Protein AF-0000000068719755 (afdb_homodimer)

Secondary structure (DSSP, 8-state):
------HHHHHHHHHHHHHHHHHHHHHHHHTT-HHHHHHHHHHHHHHHHHHHHHHHTS-HHHHHHHHHHTTS--SEEEEEEEEE-----GGGHHHHHHHHHHHHHHHHHTB-TTS-EEEEEEEEE-SS-EEEEEEEES-BS-HHHHHHHHTT---SSEEEEEEE-SSEEEEEEEE-------/------HHHHHHHHHHHHHHHHHHHHHHHHTT-HHHHHHHHHHHHHHHHHHHHHHHTS-HHHHHHHHHHTTS--SEEEEEEEEE-----GGGHHHHHHHHHHHHHHHHHTB-TTS-EEEEEEEEE-SS-EEEEEEEES-BS-HHHHHHHHTT---SSEEEEEEE-SSEEEEEEEE-------

pLDDT: mean 91.62, std 10.59, range [31.28, 98.62]

Radius of gyration: 25.31 Å; Cα contacts (8 Å, |Δi|>4): 535; chains: 2; bounding box: 53×76×56 Å

InterPro domains:
  IPR016120 Signal transduction histidine kinase, sporulation regulator SpoOB [SSF55890] (2-173)
  IPR016122 Sporulation initiation phosphotransferase B, C-terminal [PF14682] (58-174)
  IPR016122 Sporulation initiation phosphotransferase B, C-terminal [SM01317] (59-171)
  IPR037100 Sporulation initiation phosphotransferase B, C-terminal domain superfamily [G3DSA:3.30.565.30] (58-173)
  IPR039506 SpoOB, alpha-helical domain [PF14689] (6-54)

Structure (mmCIF, N/CA/C/O backbone):
data_AF-0000000068719755-model_v1
#
loop_
_entity.id
_entity.type
_entity.pdbx_description
1 polymer 'Sporulation protein'
#
loop_
_atom_site.group_PDB
_atom_site.id
_atom_site.type_symbol
_atom_site.label_atom_id
_atom_site.label_alt_id
_atom_site.label_comp_id
_atom_site.label_asym_id
_atom_site.label_entity_id
_atom_site.label_seq_id
_atom_site.pdbx_PDB_ins_code
_atom_site.Cartn_x
_atom_site.Cartn_y
_atom_site.Cartn_z
_atom_site.occupancy
_atom_site.B_iso_or_equiv
_atom_site.auth_seq_id
_atom_site.auth_comp_id
_atom_site.auth_asym_id
_atom_site.auth_atom_id
_atom_site.pdbx_PDB_model_num
ATOM 1 N N . MET A 1 1 ? 17.234 -4.043 -15.672 1 36.28 1 MET A N 1
ATOM 2 C CA . MET A 1 1 ? 17.469 -3.516 -14.328 1 36.28 1 MET A CA 1
ATOM 3 C C . MET A 1 1 ? 16.141 -3.305 -13.594 1 36.28 1 MET A C 1
ATOM 5 O O . MET A 1 1 ? 15.281 -2.566 -14.07 1 36.28 1 MET A O 1
ATOM 9 N N . ASN A 1 2 ? 15.617 -4.316 -12.922 1 51.31 2 ASN A N 1
ATOM 10 C CA . ASN A 1 2 ? 14.281 -4.336 -12.32 1 51.31 2 ASN A CA 1
ATOM 11 C C . ASN A 1 2 ? 14.023 -3.078 -11.5 1 51.31 2 ASN A C 1
ATOM 13 O O . ASN A 1 2 ? 14.766 -2.777 -10.562 1 51.31 2 ASN A O 1
ATOM 17 N N . GLU A 1 3 ? 13.547 -2.082 -12.086 1 62.06 3 GLU A N 1
ATOM 18 C CA . GLU A 1 3 ? 13.266 -0.794 -11.461 1 62.06 3 GLU A CA 1
ATOM 19 C C . GLU A 1 3 ? 12.727 -0.976 -10.039 1 62.06 3 GLU A C 1
ATOM 21 O O . GLU A 1 3 ? 11.836 -1.8 -9.812 1 62.06 3 GLU A O 1
ATOM 26 N N . LYS A 1 4 ? 13.547 -0.671 -9.031 1 78.94 4 LYS A N 1
ATOM 27 C CA . LYS A 1 4 ? 13.273 -0.813 -7.605 1 78.94 4 LYS A CA 1
ATOM 28 C C . LYS A 1 4 ? 12.086 0.048 -7.188 1 78.94 4 LYS A C 1
ATOM 30 O O . LYS A 1 4 ? 12.062 1.255 -7.441 1 78.94 4 LYS A O 1
ATOM 35 N N . TRP A 1 5 ? 10.977 -0.652 -6.848 1 86.56 5 TRP A N 1
ATOM 36 C CA . TRP A 1 5 ? 9.773 0.024 -6.383 1 86.56 5 TRP A CA 1
ATOM 37 C C . TRP A 1 5 ? 10.062 0.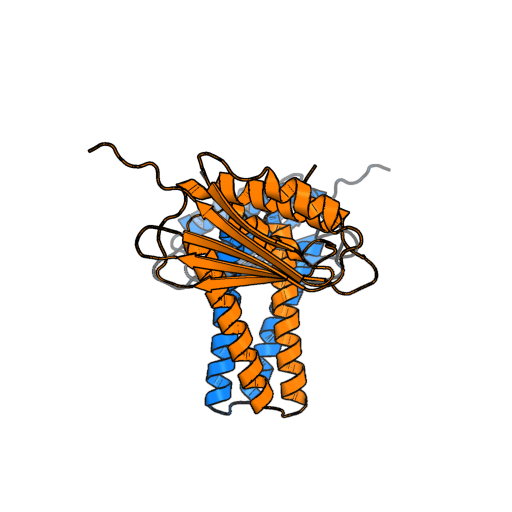861 -5.141 1 86.56 5 TRP A C 1
ATOM 39 O O . TRP A 1 5 ? 10.797 0.429 -4.25 1 86.56 5 TRP A O 1
ATOM 49 N N . THR A 1 6 ? 9.57 2.08 -5.18 1 91.81 6 THR A N 1
ATOM 50 C CA . THR A 1 6 ? 9.586 2.879 -3.959 1 91.81 6 THR A CA 1
ATOM 51 C C . THR A 1 6 ? 8.328 2.639 -3.133 1 91.81 6 THR A C 1
ATOM 53 O O . THR A 1 6 ? 7.375 2.02 -3.611 1 91.81 6 THR A O 1
ATOM 56 N N . ILE A 1 7 ? 8.383 3.064 -1.975 1 94 7 ILE A N 1
ATOM 57 C CA . ILE A 1 7 ? 7.215 2.984 -1.103 1 94 7 ILE A CA 1
ATOM 58 C C . ILE A 1 7 ? 6.035 3.703 -1.752 1 94 7 ILE A C 1
ATOM 60 O O . ILE A 1 7 ? 4.91 3.195 -1.744 1 94 7 ILE A O 1
ATOM 64 N N . ILE A 1 8 ? 6.273 4.816 -2.293 1 94.5 8 ILE A N 1
ATOM 65 C CA . ILE A 1 8 ? 5.23 5.621 -2.92 1 94.5 8 ILE A CA 1
ATOM 66 C C . ILE A 1 8 ? 4.641 4.867 -4.109 1 94.5 8 ILE A C 1
ATOM 68 O O . ILE A 1 8 ? 3.426 4.875 -4.32 1 94.5 8 ILE A O 1
ATOM 72 N N . ASP A 1 9 ? 5.488 4.211 -4.867 1 94.25 9 ASP A N 1
ATOM 73 C CA . ASP A 1 9 ? 5.004 3.391 -5.973 1 94.25 9 ASP A CA 1
ATOM 74 C C . ASP A 1 9 ? 4.062 2.295 -5.477 1 94.25 9 ASP A C 1
ATOM 76 O O . ASP A 1 9 ? 2.982 2.094 -6.035 1 94.25 9 ASP A O 1
ATOM 80 N N . ALA A 1 10 ? 4.543 1.646 -4.465 1 95.19 10 ALA A N 1
ATOM 81 C CA . ALA A 1 10 ? 3.766 0.543 -3.906 1 95.19 10 ALA A CA 1
ATOM 82 C C . ALA A 1 10 ? 2.412 1.031 -3.395 1 95.19 10 ALA A C 1
ATOM 84 O O . ALA A 1 10 ? 1.384 0.398 -3.641 1 95.19 10 ALA A O 1
ATOM 85 N N . LEU A 1 11 ? 2.426 2.135 -2.744 1 95.69 11 LEU A N 1
ATOM 86 C CA . LEU A 1 11 ? 1.198 2.691 -2.188 1 95.69 11 LEU A CA 1
ATOM 87 C C . LEU A 1 11 ? 0.259 3.154 -3.295 1 95.69 11 LEU A C 1
ATOM 89 O O . LEU A 1 11 ? -0.962 3.035 -3.172 1 95.69 11 LEU A O 1
ATOM 93 N N . ARG A 1 12 ? 0.822 3.65 -4.324 1 94.81 12 ARG A N 1
ATOM 94 C CA . ARG A 1 12 ? 0.021 4.055 -5.473 1 94.81 12 ARG A CA 1
ATOM 95 C C . ARG A 1 12 ? -0.7 2.861 -6.086 1 94.81 12 ARG A C 1
ATOM 97 O O . ARG A 1 12 ? -1.906 2.918 -6.332 1 94.81 12 ARG A O 1
ATOM 104 N N . HIS A 1 13 ? -0.002 1.857 -6.305 1 94.75 13 HIS A N 1
ATOM 105 C CA . HIS A 1 13 ? -0.584 0.667 -6.914 1 94.75 13 HIS A CA 1
ATOM 106 C C . HIS A 1 13 ? -1.608 0.018 -5.988 1 94.75 13 HIS A C 1
ATOM 108 O O . HIS A 1 13 ? -2.695 -0.364 -6.426 1 94.75 13 HIS A O 1
ATOM 114 N N . SER A 1 14 ? -1.22 -0.103 -4.738 1 94.06 14 SER A N 1
ATOM 115 C CA . SER A 1 14 ? -2.143 -0.672 -3.764 1 94.06 14 SER A CA 1
ATOM 116 C C . SER A 1 14 ? -3.434 0.137 -3.686 1 94.06 14 SER A C 1
ATOM 118 O O . SER A 1 14 ? -4.527 -0.43 -3.674 1 94.06 14 SER A O 1
ATOM 120 N N . ARG A 1 15 ? -3.32 1.416 -3.578 1 93.88 15 ARG A N 1
ATOM 121 C CA . ARG A 1 15 ? -4.477 2.307 -3.566 1 93.88 15 ARG A CA 1
ATOM 122 C C . ARG A 1 15 ? -5.355 2.078 -4.793 1 93.88 15 ARG A C 1
ATOM 124 O O . ARG A 1 15 ? -6.582 2.02 -4.68 1 93.88 15 ARG A O 1
ATOM 131 N N . HIS A 1 16 ? -4.77 2.031 -5.949 1 93.56 16 HIS A N 1
ATOM 132 C CA . HIS A 1 16 ? -5.512 1.765 -7.18 1 93.56 16 HIS A CA 1
ATOM 133 C C . HIS A 1 16 ? -6.285 0.454 -7.082 1 93.56 16 HIS A C 1
ATOM 135 O O . HIS A 1 16 ? -7.473 0.404 -7.41 1 93.56 16 HIS A O 1
ATOM 141 N N . ASP A 1 17 ? -5.656 -0.508 -6.582 1 92.44 17 ASP A N 1
ATOM 142 C CA . ASP A 1 17 ? -6.277 -1.822 -6.438 1 92.44 17 ASP A CA 1
ATOM 143 C C . ASP A 1 17 ? -7.5 -1.757 -5.527 1 92.44 17 ASP A C 1
ATOM 145 O O . ASP A 1 17 ? -8.586 -2.215 -5.902 1 92.44 17 ASP A O 1
ATOM 149 N N . TRP A 1 18 ? -7.383 -1.222 -4.383 1 91.88 18 TRP A N 1
ATOM 150 C CA . TRP A 1 18 ? -8.516 -1.266 -3.461 1 91.88 18 TRP A CA 1
ATOM 151 C C . TRP A 1 18 ? -9.602 -0.28 -3.883 1 91.88 18 TRP A C 1
ATOM 153 O O . TRP A 1 18 ? -10.781 -0.509 -3.635 1 91.88 18 TRP A O 1
ATOM 163 N N . LEU A 1 19 ? -9.172 0.853 -4.527 1 92.81 19 LEU A N 1
ATOM 164 C CA . LEU A 1 19 ? -10.172 1.765 -5.07 1 92.81 19 LEU A CA 1
ATOM 165 C C . LEU A 1 19 ? -11.055 1.06 -6.098 1 92.81 19 LEU A C 1
ATOM 167 O O . LEU A 1 19 ? -12.273 1.243 -6.109 1 92.81 19 LEU A O 1
ATOM 171 N N . ASN A 1 20 ? -10.422 0.287 -6.93 1 91.75 20 ASN A N 1
ATOM 172 C CA . ASN A 1 20 ? -11.172 -0.502 -7.902 1 91.75 20 ASN A CA 1
ATOM 173 C C . ASN A 1 20 ? -12.172 -1.434 -7.215 1 91.75 20 ASN A C 1
ATOM 175 O O . ASN A 1 20 ? -13.312 -1.556 -7.652 1 91.75 20 ASN A O 1
ATOM 179 N N . ARG A 1 21 ? -11.75 -2.033 -6.195 1 92.56 21 ARG A N 1
ATOM 180 C CA . ARG A 1 21 ? -12.609 -2.92 -5.422 1 92.56 21 ARG A CA 1
ATOM 181 C C . ARG A 1 21 ? -13.773 -2.152 -4.809 1 92.56 21 ARG A C 1
ATOM 183 O O . ARG A 1 21 ? -14.922 -2.604 -4.859 1 92.56 21 ARG A O 1
ATOM 190 N N . MET A 1 22 ? -13.492 -0.976 -4.281 1 91.75 22 MET A N 1
ATOM 191 C CA . MET A 1 22 ? -14.523 -0.131 -3.684 1 91.75 22 MET A CA 1
ATOM 192 C C . MET A 1 22 ? -15.539 0.31 -4.73 1 91.75 22 MET A C 1
ATOM 194 O O . MET A 1 22 ? -16.734 0.349 -4.457 1 91.75 22 MET A O 1
ATOM 198 N N . GLN A 1 23 ? -15.047 0.573 -5.879 1 92.12 23 GLN A N 1
ATOM 199 C CA . GLN A 1 23 ? -15.93 0.991 -6.965 1 92.12 23 GLN A CA 1
ATOM 200 C C . GLN A 1 23 ? -16.859 -0.144 -7.391 1 92.12 23 GLN A C 1
ATOM 202 O O . GLN A 1 23 ? -18.016 0.091 -7.73 1 92.12 23 GLN A O 1
ATOM 207 N N . MET A 1 24 ? -16.266 -1.349 -7.406 1 94.75 24 MET A N 1
ATOM 208 C CA . MET A 1 24 ? -17.094 -2.521 -7.688 1 94.75 24 MET A CA 1
ATOM 209 C C . MET A 1 24 ? -18.219 -2.652 -6.668 1 94.75 24 MET A C 1
ATOM 211 O O . MET A 1 24 ? -19.375 -2.922 -7.039 1 94.75 24 MET A O 1
ATOM 215 N N . VAL A 1 25 ? -17.969 -2.412 -5.422 1 93.56 25 VAL A N 1
ATOM 216 C CA . VAL A 1 25 ? -18.969 -2.475 -4.359 1 93.56 25 VAL A CA 1
ATOM 217 C C . VAL A 1 25 ? -19.969 -1.346 -4.539 1 93.56 25 VAL A C 1
ATOM 219 O O . VAL A 1 25 ? -21.188 -1.574 -4.477 1 93.56 25 VAL A O 1
ATOM 222 N N . LYS A 1 26 ? -19.484 -0.174 -4.781 1 92.5 26 LYS A N 1
ATOM 223 C CA . LYS A 1 26 ? -20.328 0.992 -4.984 1 92.5 26 LYS A CA 1
ATOM 224 C C . LYS A 1 26 ? -21.312 0.767 -6.141 1 92.5 26 LYS A C 1
ATOM 226 O O . LYS A 1 26 ? -22.5 1.081 -6.031 1 92.5 26 LYS A O 1
ATOM 231 N N . GLY A 1 27 ? -20.812 0.293 -7.227 1 92.56 27 GLY A N 1
ATOM 232 C CA . GLY A 1 27 ? -21.656 0.01 -8.383 1 92.56 27 GLY A CA 1
ATOM 233 C C . GLY A 1 27 ? -22.781 -0.959 -8.086 1 92.56 27 GLY A C 1
ATOM 234 O O . GLY A 1 27 ? -23.922 -0.723 -8.469 1 92.56 27 GLY A O 1
ATOM 235 N N . ASN A 1 28 ? -22.484 -2.039 -7.402 1 93.31 28 ASN A N 1
ATOM 236 C CA . ASN A 1 28 ? -23.5 -3.023 -7.039 1 93.31 28 ASN A CA 1
ATOM 237 C C . ASN A 1 28 ? -24.484 -2.459 -6.027 1 93.31 28 ASN A C 1
ATOM 239 O O . ASN A 1 28 ? -25.656 -2.818 -6.039 1 93.31 28 ASN A O 1
ATOM 243 N N . LEU A 1 29 ? -24.016 -1.601 -5.168 1 90.62 29 LEU A N 1
ATOM 244 C CA . LEU A 1 29 ? -24.891 -0.945 -4.191 1 90.62 29 LEU A CA 1
ATOM 245 C C . LEU A 1 29 ? -25.922 -0.075 -4.891 1 90.62 29 LEU A C 1
ATOM 247 O O . LEU A 1 29 ? -27.109 -0.124 -4.547 1 90.62 29 LEU A O 1
ATOM 251 N N . SER A 1 30 ? -25.469 0.643 -5.867 1 91 30 SER A N 1
ATOM 252 C CA . SER A 1 30 ? -26.359 1.517 -6.625 1 91 30 SER A CA 1
ATOM 253 C C . SER A 1 30 ? -27.438 0.713 -7.363 1 91 30 SER A C 1
ATOM 255 O O . SER A 1 30 ? -28.547 1.199 -7.586 1 91 30 SER A O 1
ATOM 257 N N . LEU A 1 31 ? -27.094 -0.528 -7.676 1 92.25 31 LEU A N 1
ATOM 258 C CA . LEU A 1 31 ? -27.984 -1.401 -8.414 1 92.25 31 LEU A CA 1
ATOM 259 C C . LEU A 1 31 ? -28.859 -2.227 -7.465 1 92.25 31 LEU A C 1
ATOM 261 O O . LEU A 1 31 ? -29.734 -2.959 -7.902 1 92.25 31 LEU A O 1
ATOM 265 N N . GLY A 1 32 ? -28.547 -2.113 -6.184 1 88 32 GLY A N 1
ATOM 266 C CA . GLY A 1 32 ? -29.312 -2.828 -5.176 1 88 32 GLY A CA 1
ATOM 267 C C . GLY A 1 32 ? -28.969 -4.305 -5.109 1 88 32 GLY A C 1
ATOM 268 O O . GLY A 1 32 ? -29.797 -5.117 -4.691 1 88 32 GLY A O 1
ATOM 269 N N . LYS A 1 33 ? -27.844 -4.703 -5.551 1 91.31 33 LYS A N 1
ATOM 270 C CA . LYS A 1 33 ? -27.422 -6.105 -5.57 1 91.31 33 LYS A CA 1
ATOM 271 C C . LYS A 1 33 ? -26.688 -6.48 -4.289 1 91.31 33 LYS A C 1
ATOM 273 O O . LYS A 1 33 ? -25.484 -6.723 -4.312 1 91.31 33 LYS A O 1
ATOM 278 N N . VAL A 1 34 ? -27.391 -6.672 -3.295 1 87.25 34 VAL A N 1
ATOM 279 C CA . VAL A 1 34 ? -26.844 -6.832 -1.948 1 87.25 34 VAL A CA 1
ATOM 280 C C . VAL A 1 34 ? -26.109 -8.164 -1.843 1 87.25 34 VAL A C 1
ATOM 282 O O . VAL A 1 34 ? -25.031 -8.234 -1.242 1 87.25 34 VAL A O 1
ATOM 285 N N . GLU A 1 35 ? -26.672 -9.141 -2.393 1 90.5 35 GLU A N 1
ATOM 286 C CA . GLU A 1 35 ? -26.031 -10.445 -2.336 1 90.5 35 GLU A CA 1
ATOM 287 C C . GLU A 1 35 ? -24.672 -10.422 -3.041 1 90.5 35 GLU A C 1
ATOM 289 O O . GLU A 1 35 ? -23.719 -11.023 -2.564 1 90.5 35 GLU A O 1
ATOM 294 N N . GLU A 1 36 ? -24.688 -9.719 -4.102 1 93.88 36 GLU A N 1
ATOM 295 C CA . GLU A 1 36 ? -23.438 -9.594 -4.84 1 93.88 36 GLU A CA 1
ATOM 296 C C . GLU A 1 36 ? -22.406 -8.828 -4.027 1 93.88 36 GLU A C 1
ATOM 298 O O . GLU A 1 36 ? -21.203 -9.141 -4.082 1 93.88 36 GLU A O 1
ATOM 303 N N . ILE A 1 37 ? -22.828 -7.93 -3.312 1 92.88 37 ILE A N 1
ATOM 304 C CA . ILE A 1 37 ? -21.922 -7.141 -2.48 1 92.88 37 ILE A CA 1
ATOM 305 C C . ILE A 1 37 ? -21.297 -8.031 -1.409 1 92.88 37 ILE A C 1
ATOM 307 O O . ILE A 1 37 ? -20.094 -7.961 -1.167 1 92.88 37 ILE A O 1
ATOM 311 N N . HIS A 1 38 ? -22.109 -8.867 -0.841 1 92.25 38 HIS A N 1
ATOM 312 C CA . HIS A 1 38 ? -21.594 -9.805 0.154 1 92.25 38 HIS A CA 1
ATOM 313 C C . HIS A 1 38 ? -20.484 -10.688 -0.435 1 92.25 38 HIS A C 1
ATOM 315 O O . HIS A 1 38 ? -19.438 -10.859 0.177 1 92.25 38 HIS A O 1
ATOM 321 N N . SER A 1 39 ? -20.812 -11.148 -1.547 1 95.19 39 SER A N 1
ATOM 322 C CA . SER A 1 39 ? -19.859 -12.039 -2.205 1 95.19 39 SER A CA 1
ATOM 323 C C . SER A 1 39 ? -18.562 -11.32 -2.525 1 95.19 39 SER A C 1
ATOM 325 O O . SER A 1 39 ? -17.469 -11.875 -2.338 1 95.19 39 SER A O 1
ATOM 327 N N . LEU A 1 40 ? -18.688 -10.094 -2.986 1 95.19 40 LEU A N 1
ATOM 328 C CA . LEU A 1 40 ? -17.5 -9.289 -3.311 1 95.19 40 LEU A CA 1
ATOM 329 C C . LEU A 1 40 ? -16.672 -9.031 -2.066 1 95.19 40 LEU A C 1
ATOM 331 O O . LEU A 1 40 ? -15.445 -9.211 -2.088 1 95.19 40 LEU A O 1
ATOM 335 N N . ILE A 1 41 ? -17.297 -8.633 -1.077 1 93.88 41 ILE A N 1
ATOM 336 C CA . ILE A 1 41 ? -16.594 -8.312 0.16 1 93.88 41 ILE A CA 1
ATOM 337 C C . ILE A 1 41 ? -15.883 -9.555 0.691 1 93.88 41 ILE A C 1
ATOM 339 O O . ILE A 1 41 ? -14.727 -9.492 1.112 1 93.88 41 ILE A O 1
ATOM 343 N N . ASP A 1 42 ? -16.562 -10.672 0.668 1 94.38 42 ASP A N 1
ATOM 344 C CA . ASP A 1 42 ? -15.961 -11.922 1.126 1 94.38 42 ASP A CA 1
ATOM 345 C C . ASP A 1 42 ? -14.719 -12.266 0.308 1 94.38 42 ASP A C 1
ATOM 347 O O . ASP A 1 42 ? -13.703 -12.68 0.862 1 94.38 42 ASP A O 1
ATOM 351 N N . ARG A 1 43 ? -14.844 -12.109 -0.933 1 95 43 ARG A N 1
ATOM 352 C CA . ARG A 1 43 ? -13.703 -12.359 -1.811 1 95 43 ARG A CA 1
ATOM 353 C C . ARG A 1 43 ? -12.539 -11.43 -1.475 1 95 43 ARG A C 1
ATOM 355 O O . ARG A 1 43 ? -11.398 -11.875 -1.38 1 95 43 ARG A O 1
ATOM 362 N N . PHE A 1 44 ? -12.828 -10.18 -1.293 1 95.19 44 PHE A N 1
ATOM 363 C CA . PHE A 1 44 ? -11.781 -9.203 -1.01 1 95.19 44 PHE A CA 1
ATOM 364 C C . PHE A 1 44 ? -11.117 -9.5 0.33 1 95.19 44 PHE A C 1
ATOM 366 O O . PHE A 1 44 ? -9.891 -9.383 0.461 1 95.19 44 PHE A O 1
ATOM 373 N N . VAL A 1 45 ? -11.867 -9.836 1.299 1 93.38 45 VAL A N 1
ATOM 374 C CA . VAL A 1 45 ? -11.344 -10.18 2.615 1 93.38 45 VAL A CA 1
ATOM 375 C C . VAL A 1 45 ? -10.438 -11.406 2.508 1 93.38 45 VAL A C 1
ATOM 377 O O . VAL A 1 45 ? -9.375 -11.453 3.125 1 93.38 45 VAL A O 1
ATOM 380 N N . GLN A 1 46 ? -10.891 -12.352 1.773 1 94.12 46 GLN A N 1
ATOM 381 C CA . GLN A 1 46 ? -10.094 -13.555 1.572 1 94.12 46 GLN A CA 1
ATOM 382 C C . GLN A 1 46 ? -8.766 -13.219 0.895 1 94.12 46 GLN A C 1
ATOM 384 O O . GLN A 1 46 ? -7.723 -13.773 1.256 1 94.12 46 GLN A O 1
ATOM 389 N N . GLU A 1 47 ? -8.773 -12.359 -0.083 1 94.5 47 GLU A N 1
ATOM 390 C CA . GLU A 1 47 ? -7.551 -11.922 -0.75 1 94.5 47 GLU A CA 1
ATOM 391 C C . GLU A 1 47 ? -6.594 -11.25 0.233 1 94.5 47 GLU A C 1
ATOM 393 O O . GLU A 1 47 ? -5.387 -11.484 0.192 1 94.5 47 GLU A O 1
ATOM 398 N N . ALA A 1 48 ? -7.16 -10.422 1.075 1 94.25 48 ALA A N 1
ATOM 399 C CA . ALA A 1 48 ? -6.348 -9.758 2.094 1 94.25 48 ALA A CA 1
ATOM 400 C C . ALA A 1 48 ? -5.734 -10.773 3.055 1 94.25 48 ALA A C 1
ATOM 402 O O . ALA A 1 48 ? -4.586 -10.625 3.477 1 94.25 48 ALA A O 1
ATOM 403 N N . ARG A 1 49 ? -6.492 -11.766 3.396 1 94 49 ARG A N 1
ATOM 404 C CA . ARG A 1 49 ? -5.992 -12.82 4.266 1 94 49 ARG A CA 1
ATOM 405 C C . ARG A 1 49 ? -4.832 -13.562 3.611 1 94 49 ARG A C 1
ATOM 407 O O . ARG A 1 49 ? -3.836 -13.875 4.266 1 94 49 ARG A O 1
ATOM 414 N N . GLN A 1 50 ? -5.004 -13.859 2.375 1 96.38 50 GLN A N 1
ATOM 415 C CA . GLN A 1 50 ? -3.936 -14.539 1.648 1 96.38 50 GLN A CA 1
ATOM 416 C C . GLN A 1 50 ? -2.67 -13.688 1.61 1 96.38 50 GLN A C 1
ATOM 418 O O . GLN A 1 50 ? -1.56 -14.211 1.72 1 96.38 50 GLN A O 1
ATOM 423 N N . GLU A 1 51 ? -2.824 -12.398 1.427 1 96.25 51 GLU A N 1
ATOM 424 C CA . GLU A 1 51 ? -1.678 -11.5 1.491 1 96.25 51 GLU A CA 1
ATOM 425 C C . GLU A 1 51 ? -0.991 -11.57 2.852 1 96.25 51 GLU A C 1
ATOM 427 O O . GLU A 1 51 ? 0.239 -11.617 2.932 1 96.25 51 GLU A O 1
ATOM 432 N N . SER A 1 52 ? -1.787 -11.578 3.883 1 94.69 52 SER A N 1
ATOM 433 C CA . SER A 1 52 ? -1.256 -11.711 5.234 1 94.69 52 SER A CA 1
ATOM 434 C C . SER A 1 52 ? -0.494 -13.023 5.406 1 94.69 52 SER A C 1
ATOM 436 O O . SER A 1 52 ? 0.6 -13.039 5.977 1 94.69 52 SER A O 1
ATOM 438 N N . ASN A 1 53 ? -1.137 -14.055 4.938 1 96.31 53 ASN A N 1
ATOM 439 C CA . ASN A 1 53 ? -0.483 -15.359 5.008 1 96.31 53 ASN A CA 1
ATOM 440 C C . ASN A 1 53 ? 0.853 -15.352 4.27 1 96.31 53 ASN A C 1
ATOM 442 O O . ASN A 1 53 ? 1.846 -15.883 4.773 1 96.31 53 ASN A O 1
ATOM 446 N N . LEU A 1 54 ? 0.853 -14.797 3.125 1 97.5 54 LEU A N 1
ATOM 447 C CA . LEU A 1 54 ? 2.066 -14.711 2.322 1 97.5 54 LEU A CA 1
ATOM 448 C C . LEU A 1 54 ? 3.172 -13.984 3.084 1 97.5 54 LEU A C 1
ATOM 450 O O . LEU A 1 54 ? 4.305 -14.461 3.143 1 97.5 54 LEU A O 1
ATOM 454 N N . MET A 1 55 ? 2.826 -12.875 3.637 1 94.75 55 MET A N 1
ATOM 455 C CA . MET A 1 55 ? 3.793 -12.086 4.398 1 94.75 55 MET A CA 1
ATOM 456 C C . MET A 1 55 ? 4.242 -12.836 5.648 1 94.75 55 MET A C 1
ATOM 458 O O . MET A 1 55 ? 5.379 -12.68 6.098 1 94.75 55 MET A O 1
ATOM 462 N N . GLY A 1 56 ? 3.422 -13.695 6.152 1 94.38 56 GLY A N 1
ATOM 463 C CA . GLY A 1 56 ? 3.705 -14.484 7.344 1 94.38 56 GLY A CA 1
ATOM 464 C C . GLY A 1 56 ? 4.742 -15.562 7.113 1 94.38 56 GLY A C 1
ATOM 465 O O . GLY A 1 56 ? 5.266 -16.141 8.062 1 94.38 56 GLY A O 1
ATOM 466 N N . LEU A 1 57 ? 5.078 -15.828 5.922 1 95.31 57 LEU A N 1
ATOM 467 C CA . LEU A 1 57 ? 6.066 -16.844 5.582 1 95.31 57 LEU A CA 1
ATOM 468 C C . LEU A 1 57 ? 7.48 -16.359 5.863 1 95.31 57 LEU A C 1
ATOM 470 O O . LEU A 1 57 ? 8.438 -17.125 5.77 1 95.31 57 LEU A O 1
ATOM 474 N N . SER A 1 58 ? 7.633 -15.062 6.168 1 95.5 58 SER A N 1
ATOM 475 C CA . SER A 1 58 ? 8.93 -14.438 6.426 1 95.5 58 SER A CA 1
ATOM 476 C C . SER A 1 58 ? 9.852 -14.562 5.223 1 95.5 58 SER A C 1
ATOM 478 O O . SER A 1 58 ? 11.039 -14.844 5.371 1 95.5 58 SER A O 1
ATOM 480 N N . MET A 1 59 ? 9.305 -14.461 4.043 1 96.44 59 MET A N 1
ATOM 481 C CA . MET A 1 59 ? 10.031 -14.438 2.781 1 96.44 59 MET A CA 1
ATOM 482 C C . MET A 1 59 ? 9.828 -13.109 2.059 1 96.44 59 MET A C 1
ATOM 484 O O . MET A 1 59 ? 9.125 -13.055 1.045 1 96.44 59 MET A O 1
ATOM 488 N N . PRO A 1 60 ? 10.445 -12.094 2.525 1 96.44 60 PRO A N 1
ATOM 489 C CA . PRO A 1 60 ? 10.148 -10.758 2.016 1 96.44 60 PRO A CA 1
ATOM 490 C C . PRO A 1 60 ? 10.477 -10.602 0.534 1 96.44 60 PRO A C 1
ATOM 492 O O . PRO A 1 60 ? 9.773 -9.883 -0.186 1 96.44 60 PRO A O 1
ATOM 495 N N . LEU A 1 61 ? 11.523 -11.188 0.034 1 96.81 61 LEU A N 1
ATOM 496 C CA . LEU A 1 61 ? 11.867 -11.078 -1.379 1 96.81 61 LEU A CA 1
ATOM 497 C C . LEU A 1 61 ? 10.82 -11.75 -2.252 1 96.81 61 LEU A C 1
ATOM 499 O O . LEU A 1 61 ? 10.344 -11.164 -3.225 1 96.81 61 LEU A O 1
ATOM 503 N N . PHE A 1 62 ? 10.492 -12.922 -1.854 1 97.56 62 PHE A N 1
ATOM 504 C CA . PHE A 1 62 ? 9.508 -13.703 -2.59 1 97.56 62 PHE A CA 1
ATOM 505 C C . PHE A 1 62 ? 8.133 -13.055 -2.512 1 97.56 62 PHE A C 1
ATOM 507 O O . PHE A 1 62 ? 7.438 -12.938 -3.523 1 97.56 62 PHE A O 1
ATOM 514 N N . SER A 1 63 ? 7.699 -12.602 -1.358 1 97.62 63 SER A N 1
ATOM 515 C CA . SER A 1 63 ? 6.414 -11.945 -1.167 1 97.62 63 SER A CA 1
ATOM 516 C C . SER A 1 63 ? 6.305 -10.68 -2.014 1 97.62 63 SER A C 1
ATOM 518 O O . SER A 1 63 ? 5.281 -10.445 -2.656 1 97.62 63 SER A O 1
ATOM 520 N N . GLU A 1 64 ? 7.344 -9.938 -1.948 1 96.44 64 GLU A N 1
ATOM 521 C CA . GLU A 1 64 ? 7.363 -8.727 -2.762 1 96.44 64 GLU A CA 1
ATOM 522 C C . GLU A 1 64 ? 7.23 -9.055 -4.246 1 96.44 64 GLU A C 1
ATOM 524 O O . GLU A 1 64 ? 6.492 -8.383 -4.973 1 96.44 64 GLU A O 1
ATOM 529 N N . TRP A 1 65 ? 7.934 -10.031 -4.66 1 96.31 65 TRP A N 1
ATOM 530 C CA . TRP A 1 65 ? 7.867 -10.453 -6.051 1 96.31 65 TRP A CA 1
ATOM 531 C C . TRP A 1 65 ? 6.434 -10.805 -6.445 1 96.31 65 TRP A C 1
ATOM 533 O O . TRP A 1 65 ? 5.93 -10.32 -7.465 1 96.31 65 TRP A O 1
ATOM 543 N N . ILE A 1 66 ? 5.746 -11.547 -5.652 1 97.19 66 ILE A N 1
ATOM 544 C CA . ILE A 1 66 ? 4.387 -12.016 -5.914 1 97.19 66 ILE A CA 1
ATOM 545 C C . ILE A 1 66 ? 3.432 -10.82 -5.941 1 97.19 66 ILE A C 1
ATOM 547 O O . ILE A 1 66 ? 2.641 -10.672 -6.875 1 97.19 66 ILE A O 1
ATOM 551 N N . LEU A 1 67 ? 3.57 -10.023 -4.961 1 95.88 67 LEU A N 1
ATOM 552 C CA . LEU A 1 67 ? 2.588 -8.969 -4.742 1 95.88 67 LEU A CA 1
ATOM 553 C C . LEU A 1 67 ? 2.715 -7.883 -5.805 1 95.88 67 LEU A C 1
ATOM 555 O O . LEU A 1 67 ? 1.733 -7.207 -6.129 1 95.88 67 LEU A O 1
ATOM 559 N N . THR A 1 68 ? 3.93 -7.723 -6.328 1 95.19 68 THR A N 1
ATOM 560 C CA . THR A 1 68 ? 4.141 -6.633 -7.273 1 95.19 68 THR A CA 1
ATOM 561 C C . THR A 1 68 ? 4.09 -7.145 -8.711 1 95.19 68 THR A C 1
ATOM 563 O O . THR A 1 68 ? 4.109 -6.355 -9.656 1 95.19 68 THR A O 1
ATOM 566 N N . TYR A 1 69 ? 3.965 -8.367 -8.883 1 95.75 69 TYR A N 1
ATOM 567 C CA . TYR A 1 69 ? 4.031 -8.984 -10.211 1 95.75 69 TYR A CA 1
ATOM 568 C C . TYR A 1 69 ? 3 -8.375 -11.148 1 95.75 69 TYR A C 1
ATOM 570 O O . TYR A 1 69 ? 3.332 -7.961 -12.266 1 95.75 69 TYR A O 1
ATOM 578 N N . ASN A 1 70 ? 1.812 -8.227 -10.711 1 94.62 70 ASN A N 1
ATOM 579 C CA . ASN A 1 70 ? 0.713 -7.797 -11.57 1 94.62 70 ASN A CA 1
ATOM 580 C C . ASN A 1 70 ? 0.734 -6.289 -11.789 1 94.62 70 ASN A C 1
ATOM 582 O O . ASN A 1 70 ? -0.056 -5.758 -12.57 1 94.62 70 ASN A O 1
ATOM 586 N N . TRP A 1 71 ? 1.569 -5.625 -11.086 1 92.5 71 TRP A N 1
ATOM 587 C CA . TRP A 1 71 ? 1.64 -4.176 -11.219 1 92.5 71 TRP A CA 1
ATOM 588 C C . TRP A 1 71 ? 2.318 -3.785 -12.531 1 92.5 71 TRP A C 1
ATOM 590 O O . TRP A 1 71 ? 2.203 -2.645 -12.984 1 92.5 71 TRP A O 1
ATOM 600 N N . LYS A 1 72 ? 3.08 -4.719 -13.039 1 88.88 72 LYS A N 1
ATOM 601 C CA . LYS A 1 72 ? 3.758 -4.484 -14.305 1 88.88 72 LYS A CA 1
ATOM 602 C C . LYS A 1 72 ? 3.002 -5.137 -15.461 1 88.88 72 LYS A C 1
ATOM 604 O O . LYS A 1 72 ? 2.084 -5.93 -15.242 1 88.88 72 LYS A O 1
ATOM 609 N N . GLN A 1 73 ? 3.236 -4.602 -16.594 1 84.12 73 GLN A N 1
ATOM 610 C CA . GLN A 1 73 ? 2.68 -5.273 -17.766 1 84.12 73 GLN A CA 1
ATOM 611 C C . GLN A 1 73 ? 3.303 -6.656 -17.953 1 84.12 73 GLN A C 1
ATOM 613 O O . GLN A 1 73 ? 4.465 -6.77 -18.344 1 84.12 73 GLN A O 1
ATOM 618 N N . GLN A 1 74 ? 2.592 -7.582 -17.547 1 86.62 74 GLN A N 1
ATOM 619 C CA . GLN A 1 74 ? 3.062 -8.961 -17.609 1 86.62 74 GLN A CA 1
ATOM 620 C C . GLN A 1 74 ? 2.197 -9.797 -18.547 1 86.62 74 GLN A C 1
ATOM 622 O O . GLN A 1 74 ? 1.002 -9.531 -18.703 1 86.62 74 GLN A O 1
ATOM 627 N N . PRO A 1 75 ? 2.822 -10.727 -19.156 1 88.38 75 PRO A N 1
ATOM 628 C CA . PRO A 1 75 ? 2.088 -11.555 -20.109 1 88.38 75 PRO A CA 1
ATOM 629 C C . PRO A 1 75 ? 1.125 -12.531 -19.438 1 88.38 75 PRO A C 1
ATOM 631 O O . PRO A 1 75 ? 0.236 -13.078 -20.094 1 88.38 75 PRO A O 1
ATOM 634 N N . CYS A 1 76 ? 1.3 -12.805 -18.203 1 93.25 76 CYS A N 1
ATOM 635 C CA . CYS A 1 76 ? 0.434 -13.703 -17.453 1 93.25 76 CYS A CA 1
ATOM 636 C C . CYS A 1 76 ? -0.17 -12.984 -16.25 1 93.25 76 CYS A C 1
ATOM 638 O O . CYS A 1 76 ? 0.465 -12.109 -15.656 1 93.25 76 CYS A O 1
ATOM 640 N N . LEU A 1 77 ? -1.392 -13.352 -15.984 1 95.69 77 LEU A N 1
ATOM 641 C CA . LEU A 1 77 ? -1.981 -12.922 -14.727 1 95.69 77 LEU A CA 1
ATOM 642 C C . LEU A 1 77 ? -1.603 -13.875 -13.594 1 95.69 77 LEU A C 1
ATOM 644 O O . LEU A 1 77 ? -1.675 -15.094 -13.758 1 95.69 77 LEU A O 1
ATOM 648 N N . LEU A 1 78 ? -1.213 -13.297 -12.484 1 97.44 78 LEU A N 1
ATOM 649 C CA . LEU A 1 78 ? -0.735 -14.117 -11.375 1 97.44 78 LEU A CA 1
ATOM 650 C C . LEU A 1 78 ? -1.728 -14.102 -10.219 1 97.44 78 LEU A C 1
ATOM 652 O O . LEU A 1 78 ? -2.193 -13.031 -9.812 1 97.44 78 LEU A O 1
ATOM 656 N N . GLU A 1 79 ? -2.08 -15.242 -9.75 1 97 79 GLU A N 1
ATOM 657 C CA . GLU A 1 79 ? -2.783 -15.445 -8.492 1 97 79 GLU A CA 1
ATOM 658 C C . GLU A 1 79 ? -1.979 -16.344 -7.551 1 97 79 GLU A C 1
ATOM 660 O O . GLU A 1 79 ? -1.066 -17.047 -7.984 1 97 79 GLU A O 1
ATOM 665 N N . TYR A 1 80 ? -2.322 -16.266 -6.27 1 98.31 80 TYR A N 1
ATOM 666 C CA . TYR A 1 80 ? -1.589 -17.109 -5.324 1 98.31 80 TYR A CA 1
ATOM 667 C C . TYR A 1 80 ? -2.469 -17.5 -4.145 1 98.31 80 TYR A C 1
ATOM 669 O O . TYR A 1 80 ? -3.51 -16.875 -3.904 1 98.31 80 TYR A O 1
ATOM 677 N N . GLU A 1 81 ? -2.055 -18.516 -3.461 1 97.81 81 GLU A N 1
ATOM 678 C CA . GLU A 1 81 ? -2.691 -18.984 -2.234 1 97.81 81 GLU A CA 1
ATOM 679 C C . GLU A 1 81 ? -1.679 -19.656 -1.309 1 97.81 81 GLU A C 1
ATOM 681 O O . GLU A 1 81 ? -0.767 -20.344 -1.771 1 97.81 81 GLU A O 1
ATOM 686 N N . VAL A 1 82 ? -1.831 -19.391 -0.081 1 97.62 82 VAL A N 1
ATOM 687 C CA . VAL A 1 82 ? -1.01 -20.016 0.952 1 97.62 82 VAL A CA 1
ATOM 688 C C . VAL A 1 82 ? -1.871 -20.938 1.808 1 97.62 82 VAL A C 1
ATOM 690 O O . VAL A 1 82 ? -2.891 -20.516 2.357 1 97.62 82 VAL A O 1
ATOM 693 N N . LEU A 1 83 ? -1.412 -22.125 1.918 1 96 83 LEU A N 1
ATOM 694 C CA . LEU A 1 83 ? -2.166 -23.141 2.646 1 96 83 LEU A CA 1
ATOM 695 C C . LEU A 1 83 ? -1.315 -23.766 3.744 1 96 83 LEU A C 1
ATOM 697 O O . LEU A 1 83 ? -0.086 -23.781 3.652 1 96 83 LEU A O 1
ATOM 701 N N . GLY A 1 84 ? -2.016 -24.281 4.816 1 93.5 84 GLY A N 1
ATOM 702 C CA . GLY A 1 84 ? -1.338 -25.016 5.863 1 93.5 84 GLY A CA 1
ATOM 703 C C . GLY A 1 84 ? -0.942 -24.156 7.047 1 93.5 84 GLY A C 1
ATOM 704 O O . GLY A 1 84 ? -1.569 -23.125 7.312 1 93.5 84 GLY A O 1
ATOM 705 N N . LYS A 1 85 ? 0.049 -24.641 7.797 1 90.81 85 LYS A N 1
ATOM 706 C CA . LYS A 1 85 ? 0.492 -23.953 9 1 90.81 85 LYS A CA 1
ATOM 707 C C . LYS A 1 85 ? 1.672 -23.031 8.703 1 90.81 85 LYS A C 1
ATOM 709 O O . LYS A 1 85 ? 2.76 -23.5 8.359 1 90.81 85 LYS A O 1
ATOM 714 N N . LEU A 1 86 ? 1.471 -21.875 8.898 1 90.88 86 LEU A N 1
ATOM 715 C CA . LEU A 1 86 ? 2.494 -20.875 8.602 1 90.88 86 LEU A CA 1
ATOM 716 C C . LEU A 1 86 ? 3.678 -21.016 9.555 1 90.88 86 LEU A C 1
ATOM 718 O O . LEU A 1 86 ? 3.494 -21.25 10.75 1 90.88 86 LEU A O 1
ATOM 722 N N . HIS A 1 87 ? 4.789 -21.016 9.023 1 90.56 87 HIS A N 1
ATOM 723 C CA . HIS A 1 87 ? 6.02 -20.984 9.805 1 90.56 87 HIS A CA 1
ATOM 724 C C . HIS A 1 87 ? 7.102 -20.172 9.094 1 90.56 87 HIS A C 1
ATOM 726 O O . HIS A 1 87 ? 6.895 -19.703 7.969 1 90.56 87 HIS A O 1
ATOM 732 N N . ASN A 1 88 ? 8.203 -20.047 9.789 1 93.19 88 ASN A N 1
ATOM 733 C CA . ASN A 1 88 ? 9.289 -19.219 9.273 1 93.19 88 ASN A CA 1
ATOM 734 C C . ASN A 1 88 ? 10.031 -19.922 8.141 1 93.19 88 ASN A C 1
ATOM 736 O O . ASN A 1 88 ? 10.641 -20.984 8.352 1 93.19 88 ASN A O 1
ATOM 740 N N . LEU A 1 89 ? 9.977 -19.312 6.922 1 94.12 89 LEU A N 1
ATOM 741 C CA . LEU A 1 89 ? 10.633 -19.875 5.75 1 94.12 89 LEU A CA 1
ATOM 742 C C . LEU A 1 89 ? 11.719 -18.938 5.23 1 94.12 89 LEU A C 1
ATOM 744 O O . LEU A 1 89 ? 12.008 -18.922 4.031 1 94.12 89 LEU A O 1
ATOM 748 N N . SER A 1 90 ? 12.258 -18.172 6.082 1 94.88 90 SER A N 1
ATOM 749 C CA . SER A 1 90 ? 13.242 -17.156 5.699 1 94.88 90 SER A CA 1
ATOM 750 C C . SER A 1 90 ? 14.414 -17.797 4.961 1 94.88 90 SER A C 1
ATOM 752 O O . SER A 1 90 ? 14.984 -17.188 4.051 1 94.88 90 SER A O 1
ATOM 754 N N . HIS A 1 91 ? 14.758 -18.984 5.312 1 92.75 91 HIS A N 1
ATOM 755 C CA . HIS A 1 91 ? 15.914 -19.656 4.734 1 92.75 91 HIS A CA 1
ATOM 756 C C . HIS A 1 91 ? 15.68 -20 3.268 1 92.75 91 HIS A C 1
ATOM 758 O O . HIS A 1 91 ? 16.625 -20.266 2.525 1 92.75 91 HIS A O 1
ATOM 764 N N . LEU A 1 92 ? 14.477 -19.906 2.777 1 94.56 92 LEU A N 1
ATOM 765 C CA . LEU A 1 92 ? 14.133 -20.25 1.401 1 94.56 92 LEU A CA 1
ATOM 766 C C . LEU A 1 92 ? 13.938 -19 0.561 1 94.56 92 LEU A C 1
ATOM 768 O O . LEU A 1 92 ? 13.836 -19.078 -0.667 1 94.56 92 LEU A O 1
ATOM 772 N N . ASP A 1 93 ? 13.914 -17.875 1.143 1 96.44 93 ASP A N 1
ATOM 773 C CA . ASP A 1 93 ? 13.422 -16.641 0.543 1 96.44 93 ASP A CA 1
ATOM 774 C C . ASP A 1 93 ? 14.172 -16.328 -0.753 1 96.44 93 ASP A C 1
ATOM 776 O O . ASP A 1 93 ? 13.578 -16.344 -1.835 1 96.44 93 ASP A O 1
ATOM 780 N N . GLU A 1 94 ? 15.414 -16.203 -0.696 1 96.12 94 GLU A N 1
ATOM 781 C CA . GLU A 1 94 ? 16.219 -15.805 -1.846 1 96.12 94 GLU A CA 1
ATOM 782 C C . GLU A 1 94 ? 16.203 -16.875 -2.932 1 96.12 94 GLU A C 1
ATOM 784 O O . GLU A 1 94 ? 16.047 -16.562 -4.113 1 96.12 94 GLU A O 1
ATOM 789 N N . THR A 1 95 ? 16.359 -18.062 -2.516 1 94.88 95 THR A N 1
ATOM 790 C CA . THR A 1 95 ? 16.484 -19.156 -3.459 1 94.88 95 THR A CA 1
ATOM 791 C C . THR A 1 95 ? 15.18 -19.359 -4.23 1 94.88 95 THR A C 1
ATOM 793 O O . THR A 1 95 ? 15.188 -19.438 -5.461 1 94.88 95 THR A O 1
ATOM 796 N N . VAL A 1 96 ? 14.07 -19.391 -3.553 1 96.25 96 VAL A N 1
ATOM 797 C CA . VAL A 1 96 ? 12.773 -19.594 -4.188 1 96.25 96 VAL A CA 1
ATOM 798 C C . VAL A 1 96 ? 12.43 -18.406 -5.07 1 96.25 96 VAL A C 1
ATOM 800 O O . VAL A 1 96 ? 11.906 -18.562 -6.172 1 96.25 96 VAL A O 1
ATOM 803 N N . CYS A 1 97 ? 12.711 -17.266 -4.582 1 97.44 97 CYS A N 1
ATOM 804 C CA . CYS A 1 97 ? 12.453 -16.062 -5.359 1 97.44 97 CYS A CA 1
ATOM 805 C C . CYS A 1 97 ? 13.234 -16.078 -6.668 1 97.44 97 CYS A C 1
ATOM 807 O O . CYS A 1 97 ? 12.68 -15.789 -7.734 1 97.44 97 CYS A O 1
ATOM 809 N N . THR A 1 98 ? 14.484 -16.375 -6.57 1 96.56 98 THR A N 1
ATOM 810 C CA . THR A 1 98 ? 15.344 -16.422 -7.746 1 96.56 98 THR A CA 1
ATOM 811 C C . THR A 1 98 ? 14.836 -17.469 -8.742 1 96.56 98 THR A C 1
ATOM 813 O O . THR A 1 98 ? 14.734 -17.188 -9.938 1 96.56 98 THR A O 1
ATOM 816 N N . TRP A 1 99 ? 14.547 -18.594 -8.25 1 96.75 99 TRP A N 1
ATOM 817 C CA . TRP A 1 99 ? 14.039 -19.656 -9.109 1 96.75 99 TRP A CA 1
ATOM 818 C C . TRP A 1 99 ? 12.742 -19.234 -9.797 1 96.75 99 TRP A C 1
ATOM 820 O O . TRP A 1 99 ? 12.57 -19.453 -11 1 96.75 99 TRP A O 1
ATOM 830 N N . THR A 1 100 ? 11.82 -18.703 -9.023 1 97.25 100 THR A N 1
ATOM 831 C CA . THR A 1 100 ? 10.531 -18.266 -9.547 1 97.25 100 THR A CA 1
ATOM 832 C C . THR A 1 100 ? 10.727 -17.25 -10.664 1 97.25 100 THR A C 1
ATOM 834 O O . THR A 1 100 ? 10.07 -17.328 -11.711 1 97.25 100 THR A O 1
ATOM 837 N N . ASN A 1 101 ? 11.594 -16.344 -10.375 1 96.38 101 ASN A N 1
ATOM 838 C CA . ASN A 1 101 ? 11.898 -15.344 -11.383 1 96.38 101 ASN A CA 1
ATOM 839 C C . ASN A 1 101 ? 12.406 -15.992 -12.68 1 96.38 101 ASN A C 1
ATOM 841 O O . ASN A 1 101 ? 11.992 -15.602 -13.773 1 96.38 101 ASN A O 1
ATOM 845 N N . GLN A 1 102 ? 13.281 -16.891 -12.547 1 96 102 GLN A N 1
ATOM 846 C CA . GLN A 1 102 ? 13.812 -17.594 -13.711 1 96 102 GLN A CA 1
ATOM 847 C C . GLN A 1 102 ? 12.719 -18.375 -14.422 1 96 102 GLN A C 1
ATOM 849 O O . GLN A 1 102 ? 12.648 -18.375 -15.656 1 96 102 GLN A O 1
ATOM 854 N N . PHE A 1 103 ? 11.914 -19.047 -13.703 1 96.94 103 PHE A N 1
ATOM 855 C CA . PHE A 1 103 ? 10.82 -19.828 -14.266 1 96.94 103 PHE A CA 1
ATOM 856 C C . PHE A 1 103 ? 9.883 -18.953 -15.086 1 96.94 103 PHE A C 1
ATOM 858 O O . PHE A 1 103 ? 9.539 -19.281 -16.219 1 96.94 103 PHE A O 1
ATOM 865 N N . PHE A 1 104 ? 9.5 -17.812 -14.547 1 96.69 104 PHE A N 1
ATOM 866 C CA . PHE A 1 104 ? 8.594 -16.922 -15.242 1 96.69 104 PHE A CA 1
ATOM 867 C C . PHE A 1 104 ? 9.258 -16.312 -16.469 1 96.69 104 PHE A C 1
ATOM 869 O O . PHE A 1 104 ? 8.594 -16.062 -17.484 1 96.69 104 PHE A O 1
ATOM 876 N N . SER A 1 105 ? 10.547 -16.062 -16.359 1 94.88 105 SER A N 1
ATOM 877 C CA . SER A 1 105 ? 11.273 -15.609 -17.531 1 94.88 105 SER A CA 1
ATOM 878 C C . SER A 1 105 ? 11.219 -16.641 -18.656 1 94.88 105 SER A C 1
ATOM 880 O O . SER A 1 105 ? 10.977 -16.297 -19.812 1 94.88 105 SER A O 1
ATOM 882 N N . MET A 1 106 ? 11.43 -17.844 -18.312 1 94.38 106 MET A N 1
ATOM 883 C CA . MET A 1 106 ? 11.375 -18.938 -19.297 1 94.38 106 MET A CA 1
ATOM 884 C C . MET A 1 106 ? 9.969 -19.078 -19.859 1 94.38 106 MET A C 1
ATOM 886 O O . MET A 1 106 ? 9.797 -19.25 -21.078 1 94.38 106 MET A O 1
ATOM 890 N N . LEU A 1 107 ? 8.969 -19.031 -18.984 1 94.38 107 LEU A N 1
ATOM 891 C CA . LEU A 1 107 ? 7.566 -19.125 -19.391 1 94.38 107 LEU A CA 1
ATOM 892 C C . LEU A 1 107 ? 7.215 -18.016 -20.391 1 94.38 107 LEU A C 1
ATOM 894 O O . LEU A 1 107 ? 6.57 -18.281 -21.406 1 94.38 107 LEU A O 1
ATOM 898 N N . GLN A 1 108 ? 7.664 -16.844 -20.078 1 91.62 108 GLN A N 1
ATOM 899 C CA . GLN A 1 108 ? 7.371 -15.68 -20.906 1 91.62 108 GLN A CA 1
ATOM 900 C C . GLN A 1 108 ? 7.938 -15.859 -22.312 1 91.62 108 GLN A C 1
ATOM 902 O O . GLN A 1 108 ? 7.336 -15.414 -23.297 1 91.62 108 GLN A O 1
ATOM 907 N N . HIS A 1 109 ? 9.07 -16.453 -22.359 1 91.19 109 HIS A N 1
ATOM 908 C CA . HIS A 1 109 ? 9.719 -16.688 -23.641 1 91.19 109 HIS A CA 1
ATOM 909 C C . HIS A 1 109 ? 8.953 -17.719 -24.469 1 91.19 109 HIS A C 1
ATOM 911 O O . HIS A 1 109 ? 9.086 -17.75 -25.688 1 91.19 109 HIS A O 1
ATOM 917 N N . SER A 1 110 ? 8.172 -18.484 -23.844 1 91.19 110 SER A N 1
ATOM 918 C CA . SER A 1 110 ? 7.527 -19.609 -24.531 1 91.19 110 SER A CA 1
ATOM 919 C C . SER A 1 110 ? 6.023 -19.375 -24.656 1 91.19 110 SER A C 1
ATOM 921 O O . SER A 1 110 ? 5.281 -20.297 -25.031 1 91.19 110 SER A O 1
ATOM 923 N N . LEU A 1 111 ? 5.457 -18.234 -24.391 1 91.88 111 LEU A N 1
ATOM 924 C CA . LEU A 1 111 ? 4.02 -18 -24.297 1 91.88 111 LEU A CA 1
ATOM 925 C C . LEU A 1 111 ? 3.484 -17.375 -25.594 1 91.88 111 LEU A C 1
ATOM 927 O O . LEU A 1 111 ? 4.199 -16.641 -26.281 1 91.88 111 LEU A O 1
ATOM 931 N N . ASP A 1 112 ? 2.289 -17.719 -25.938 1 92.56 112 ASP A N 1
ATOM 932 C CA . ASP A 1 112 ? 1.524 -16.969 -26.922 1 92.56 112 ASP A CA 1
ATOM 933 C C . ASP A 1 112 ? 0.936 -15.695 -26.328 1 92.56 112 ASP A C 1
ATOM 935 O O . ASP A 1 112 ? -0.04 -15.75 -25.578 1 92.56 112 ASP A O 1
ATOM 939 N N . VAL A 1 113 ? 1.52 -14.602 -26.703 1 86.19 113 VAL A N 1
ATOM 940 C CA . VAL A 1 113 ? 1.194 -13.336 -26.047 1 86.19 113 VAL A CA 1
ATOM 941 C C . VAL A 1 113 ? -0.167 -12.836 -26.531 1 86.19 113 VAL A C 1
ATOM 943 O O . VAL A 1 113 ? -0.716 -11.875 -26 1 86.19 113 VAL A O 1
ATOM 946 N N . TYR A 1 114 ? -0.781 -13.516 -27.453 1 89.12 114 TYR A N 1
ATOM 947 C CA . TYR A 1 114 ? -2.037 -13.062 -28.047 1 89.12 114 TYR A CA 1
ATOM 948 C C . TYR A 1 114 ? -3.229 -13.703 -27.344 1 89.12 114 TYR A C 1
ATOM 950 O O . TYR A 1 114 ? -4.383 -13.414 -27.672 1 89.12 114 TYR A O 1
ATOM 958 N N . VAL A 1 115 ? -2.977 -14.57 -26.422 1 91.62 115 VAL A N 1
ATOM 959 C CA . VAL A 1 115 ? -4.039 -15.164 -25.609 1 91.62 115 VAL A CA 1
ATOM 960 C C . VAL A 1 115 ? -3.861 -14.773 -24.141 1 91.62 115 VAL A C 1
ATOM 962 O O . VAL A 1 115 ? -2.807 -14.266 -23.75 1 91.62 115 VAL A O 1
ATOM 965 N N . GLU A 1 116 ? -4.934 -15 -23.391 1 93.31 116 GLU A N 1
ATOM 966 C CA . GLU A 1 116 ? -4.836 -14.766 -21.953 1 93.31 116 GLU A CA 1
ATOM 967 C C . GLU A 1 116 ? -4.117 -15.914 -21.25 1 93.31 116 GLU A C 1
ATOM 969 O O . GLU A 1 116 ? -4.457 -17.078 -21.453 1 93.31 116 GLU A O 1
ATOM 974 N N . ASN A 1 117 ? -3.113 -15.602 -20.531 1 95.81 117 ASN A N 1
ATOM 975 C CA . ASN A 1 117 ? -2.328 -16.562 -19.766 1 95.81 117 ASN A CA 1
ATOM 976 C C . ASN A 1 117 ? -2.467 -16.328 -18.266 1 95.81 117 ASN A C 1
ATOM 978 O O . ASN A 1 117 ? -2.502 -15.188 -17.812 1 95.81 117 ASN A O 1
ATOM 982 N N . TYR A 1 118 ? -2.57 -17.469 -17.547 1 97.19 118 TYR A N 1
ATOM 983 C CA . TYR A 1 118 ? -2.787 -17.406 -16.094 1 97.19 118 TYR A CA 1
ATOM 984 C C . TYR A 1 118 ? -1.817 -18.328 -15.367 1 97.19 118 TYR A C 1
ATOM 986 O O . TYR A 1 118 ? -1.553 -19.438 -15.812 1 97.19 118 TYR A O 1
ATOM 994 N N . VAL A 1 119 ? -1.318 -17.844 -14.289 1 97.94 119 VAL A N 1
ATOM 995 C CA . VAL A 1 119 ? -0.525 -18.672 -13.391 1 97.94 119 VAL A CA 1
ATOM 996 C C . VAL A 1 119 ? -1.086 -18.594 -11.977 1 97.94 119 VAL A C 1
ATOM 998 O O . VAL A 1 119 ? -1.427 -17.516 -11.492 1 97.94 119 VAL A O 1
ATOM 1001 N N . CYS A 1 120 ? -1.196 -19.688 -11.352 1 98.5 120 CYS A N 1
ATOM 1002 C CA . CYS A 1 120 ? -1.548 -19.75 -9.938 1 98.5 120 CYS A CA 1
ATOM 1003 C C . CYS A 1 120 ? -0.419 -20.375 -9.125 1 98.5 120 CYS A C 1
ATOM 1005 O O . CYS A 1 120 ? 0.022 -21.484 -9.422 1 98.5 120 CYS A O 1
ATOM 1007 N N . ILE A 1 121 ? 0.051 -19.703 -8.133 1 98.62 121 ILE A N 1
ATOM 1008 C CA . ILE A 1 121 ? 1.052 -20.234 -7.215 1 98.62 121 ILE A CA 1
ATOM 1009 C C . ILE A 1 121 ? 0.382 -20.656 -5.91 1 98.62 121 ILE A C 1
ATOM 1011 O O . ILE A 1 121 ? -0.29 -19.844 -5.262 1 98.62 121 ILE A O 1
ATOM 1015 N N . THR A 1 122 ? 0.54 -21.875 -5.535 1 98.5 122 THR A N 1
ATOM 1016 C CA . THR A 1 122 ? 0.057 -22.391 -4.254 1 98.5 122 THR A CA 1
ATOM 1017 C C . THR A 1 122 ? 1.225 -22.766 -3.346 1 98.5 122 THR A C 1
ATOM 1019 O O . THR A 1 122 ? 2.076 -23.562 -3.727 1 98.5 122 THR A O 1
ATOM 1022 N N . ILE A 1 123 ? 1.284 -22.156 -2.254 1 98 123 ILE A N 1
ATOM 1023 C CA . ILE A 1 123 ? 2.309 -22.469 -1.262 1 98 123 ILE A CA 1
ATOM 1024 C C . ILE A 1 123 ? 1.707 -23.328 -0.15 1 98 123 ILE A C 1
ATOM 1026 O O . ILE A 1 123 ? 0.801 -22.875 0.561 1 98 123 ILE A O 1
ATOM 1030 N N . GLU A 1 124 ? 2.223 -24.438 -0.029 1 96.81 124 GLU A N 1
ATOM 1031 C CA . GLU A 1 124 ? 1.739 -25.344 1 1 96.81 124 GLU A CA 1
ATOM 1032 C C . GLU A 1 124 ? 2.773 -25.531 2.107 1 96.81 124 GLU A C 1
ATOM 1034 O O . GLU A 1 124 ? 3.859 -26.062 1.869 1 96.81 124 GLU A O 1
ATOM 1039 N N . CYS A 1 125 ? 2.316 -25.109 3.244 1 93.69 125 CYS A N 1
ATOM 1040 C CA . CYS A 1 125 ? 3.195 -25.203 4.402 1 93.69 125 CYS A CA 1
ATOM 1041 C C . CYS A 1 125 ? 2.75 -26.328 5.328 1 93.69 125 CYS A C 1
ATOM 1043 O O . CYS A 1 125 ? 1.565 -26.453 5.645 1 93.69 125 CYS A O 1
ATOM 1045 N N . ASP A 1 126 ? 3.648 -27.219 5.598 1 84.94 126 ASP A N 1
ATOM 1046 C CA . ASP A 1 126 ? 3.412 -28.156 6.688 1 84.94 126 ASP A CA 1
ATOM 1047 C C . ASP A 1 126 ? 4.309 -27.844 7.887 1 84.94 126 ASP A C 1
ATOM 1049 O O . ASP A 1 126 ? 4.914 -26.781 7.953 1 84.94 126 ASP A O 1
ATOM 1053 N N . ALA A 1 127 ? 4.312 -28.688 8.867 1 75.38 127 ALA A N 1
ATOM 1054 C CA . ALA A 1 127 ? 4.988 -28.391 10.133 1 75.38 127 ALA A CA 1
ATOM 1055 C C . ALA A 1 127 ? 6.465 -28.094 9.914 1 75.38 127 ALA A C 1
ATOM 1057 O O . ALA A 1 127 ? 7.051 -27.281 10.625 1 75.38 127 ALA A O 1
ATOM 1058 N N . GLU A 1 128 ? 7.047 -28.625 8.875 1 76.5 128 GLU A N 1
ATOM 1059 C CA . GLU A 1 128 ? 8.492 -28.469 8.789 1 76.5 128 GLU A CA 1
ATOM 1060 C C . GLU A 1 128 ? 8.914 -28.016 7.395 1 76.5 128 GLU A C 1
ATOM 1062 O O . GLU A 1 128 ? 10.023 -27.5 7.211 1 76.5 128 GLU A O 1
ATOM 1067 N N . ASN A 1 129 ? 8.062 -28.172 6.52 1 84.19 129 ASN A N 1
ATOM 1068 C CA . ASN A 1 129 ? 8.484 -27.953 5.141 1 84.19 129 ASN A CA 1
ATOM 1069 C C . ASN A 1 129 ? 7.457 -27.125 4.367 1 84.19 129 ASN A C 1
ATOM 1071 O O . ASN A 1 129 ? 6.406 -26.766 4.91 1 84.19 129 ASN A O 1
ATOM 1075 N N . ALA A 1 130 ? 7.938 -26.688 3.266 1 93.25 130 ALA A N 1
ATOM 1076 C CA . ALA A 1 130 ? 7.031 -26 2.35 1 93.25 130 ALA A CA 1
ATOM 1077 C C . ALA A 1 130 ? 7.211 -26.5 0.919 1 93.25 130 ALA A C 1
ATOM 1079 O O . ALA A 1 130 ? 8.312 -26.906 0.526 1 93.25 130 ALA A O 1
ATOM 1080 N N . ARG A 1 131 ? 6.172 -26.609 0.253 1 95.31 131 ARG A N 1
ATOM 1081 C CA . ARG A 1 131 ? 6.168 -26.922 -1.172 1 95.31 131 ARG A CA 1
ATOM 1082 C C . ARG A 1 131 ? 5.516 -25.797 -1.976 1 95.31 131 ARG A C 1
ATOM 1084 O O . ARG A 1 131 ? 4.527 -25.203 -1.536 1 95.31 131 ARG A O 1
ATOM 1091 N N . PHE A 1 132 ? 5.988 -25.578 -3.168 1 98 132 PHE A N 1
ATOM 1092 C CA . PHE A 1 132 ? 5.48 -24.531 -4.043 1 98 132 PHE A CA 1
ATOM 1093 C C . PHE A 1 132 ? 4.926 -25.125 -5.332 1 98 132 PHE A C 1
ATOM 1095 O O . PHE A 1 132 ? 5.648 -25.781 -6.078 1 98 132 PHE A O 1
ATOM 1102 N N . PHE A 1 133 ? 3.691 -24.844 -5.555 1 98.38 133 PHE A N 1
ATOM 1103 C CA . PHE A 1 133 ? 3.016 -25.344 -6.746 1 98.38 133 PHE A CA 1
ATOM 1104 C C . PHE A 1 133 ? 2.781 -24.203 -7.742 1 98.38 133 PHE A C 1
ATOM 1106 O O . PHE A 1 133 ? 2.184 -23.188 -7.398 1 98.38 133 PHE A O 1
ATOM 1113 N N . PHE A 1 134 ? 3.238 -24.391 -8.945 1 98.56 134 PHE A N 1
ATOM 1114 C CA . PHE A 1 134 ? 3.016 -23.453 -10.047 1 98.56 134 PHE A CA 1
ATOM 1115 C C . PHE A 1 134 ? 2.109 -24.062 -11.102 1 98.56 134 PHE A C 1
ATOM 1117 O O . PHE A 1 134 ? 2.457 -25.078 -11.719 1 98.56 134 PHE A O 1
ATOM 1124 N N . ASP A 1 135 ? 0.963 -23.438 -11.273 1 98.38 135 ASP A N 1
ATOM 1125 C CA . ASP A 1 135 ? -0.006 -23.938 -12.25 1 98.38 135 ASP A CA 1
ATOM 1126 C C . ASP A 1 135 ? -0.27 -22.891 -13.336 1 98.38 135 ASP A C 1
ATOM 1128 O O . ASP A 1 135 ? -0.867 -21.844 -13.07 1 98.38 135 ASP A O 1
ATOM 1132 N N . PHE A 1 136 ? 0.136 -23.219 -14.516 1 97.81 136 PHE A N 1
ATOM 1133 C CA . PHE A 1 136 ? -0.048 -22.328 -15.664 1 97.81 136 PHE A CA 1
ATOM 1134 C C . PHE A 1 136 ? -1.182 -22.828 -16.547 1 97.81 136 PHE A C 1
ATOM 1136 O O . PHE A 1 136 ? -1.278 -24.031 -16.828 1 97.81 136 PHE A O 1
ATOM 1143 N N . ARG A 1 137 ? -2.064 -21.906 -16.953 1 97.12 137 ARG A N 1
ATOM 1144 C CA . ARG A 1 137 ? -3.096 -22.125 -17.953 1 97.12 137 ARG A CA 1
ATOM 1145 C C . ARG A 1 137 ? -3.041 -21.062 -19.047 1 97.12 137 ARG A C 1
ATOM 1147 O O . ARG A 1 137 ? -3.078 -19.875 -18.75 1 97.12 137 ARG A O 1
ATOM 1154 N N . GLY A 1 138 ? -3.01 -21.438 -20.203 1 96.25 138 GLY A N 1
ATOM 1155 C CA . GLY A 1 138 ? -2.877 -20.578 -21.375 1 96.25 138 GLY A CA 1
ATOM 1156 C C . GLY A 1 138 ? -2.412 -21.328 -22.609 1 96.25 138 GLY A C 1
ATOM 1157 O O . GLY A 1 138 ? -2.891 -22.438 -22.891 1 96.25 138 GLY A O 1
ATOM 1158 N N . LYS A 1 139 ? -1.481 -20.625 -23.406 1 96 139 LYS A N 1
ATOM 1159 C CA . LYS A 1 139 ? -0.984 -21.281 -24.625 1 96 139 LYS A CA 1
ATOM 1160 C C . LYS A 1 139 ? 0.521 -21.078 -24.766 1 96 139 LYS A C 1
ATOM 1162 O O . LYS A 1 139 ? 1.008 -19.953 -24.766 1 96 139 LYS A O 1
ATOM 1167 N N . LEU A 1 140 ? 1.186 -22.125 -24.922 1 94.56 140 LEU A N 1
ATOM 1168 C CA . LEU A 1 140 ? 2.625 -22.094 -25.156 1 94.56 140 LEU A CA 1
ATOM 1169 C C . LEU A 1 140 ? 2.939 -22.172 -26.641 1 94.56 140 LEU A C 1
ATOM 1171 O O . LEU A 1 140 ? 2.283 -22.906 -27.375 1 94.56 140 LEU A O 1
ATOM 1175 N N . THR A 1 141 ? 3.887 -21.422 -27.047 1 92.56 141 THR A N 1
ATOM 1176 C CA . THR A 1 141 ? 4.363 -21.484 -28.422 1 92.56 141 THR A CA 1
ATOM 1177 C C . THR A 1 141 ? 5.418 -22.578 -28.578 1 92.56 141 THR A C 1
ATOM 1179 O O . THR A 1 141 ? 5.609 -23.109 -29.672 1 92.56 141 THR A O 1
ATOM 1182 N N . SER A 1 142 ? 6.137 -22.844 -27.5 1 90.25 142 SER A N 1
ATOM 1183 C CA . SER A 1 142 ? 7.16 -23.875 -27.531 1 90.25 142 SER A CA 1
ATOM 1184 C C . SER A 1 142 ? 7.191 -24.656 -26.203 1 90.25 142 SER A C 1
ATOM 1186 O O . SER A 1 142 ? 7.668 -24.141 -25.188 1 90.25 142 SER A O 1
ATOM 1188 N N . VAL A 1 143 ? 6.82 -25.828 -26.25 1 92.62 143 VAL A N 1
ATOM 1189 C CA . VAL A 1 143 ? 6.785 -26.703 -25.078 1 92.62 143 VAL A CA 1
ATOM 1190 C C . VAL A 1 143 ? 8.188 -27.234 -24.781 1 92.62 143 VAL A C 1
ATOM 1192 O O . VAL A 1 143 ? 8.594 -27.328 -23.625 1 92.62 143 VAL A O 1
ATOM 1195 N N . GLU A 1 144 ? 8.914 -27.547 -25.812 1 93.56 144 GLU A N 1
ATOM 1196 C CA . GLU A 1 144 ? 10.211 -28.203 -25.703 1 93.56 144 GLU A CA 1
ATOM 1197 C C . GLU A 1 144 ? 11.203 -27.344 -24.938 1 93.56 144 GLU A C 1
ATOM 1199 O O . GLU A 1 144 ? 11.945 -27.844 -24.094 1 93.56 144 GLU A O 1
ATOM 1204 N N . GLU A 1 145 ? 11.148 -26.078 -25.234 1 93.69 145 GLU A N 1
ATOM 1205 C CA . GLU A 1 145 ? 12.078 -25.172 -24.578 1 93.69 145 GLU A CA 1
ATOM 1206 C C . GLU A 1 145 ? 11.875 -25.172 -23.062 1 93.69 145 GLU A C 1
ATOM 1208 O O . GLU A 1 145 ? 12.836 -25.297 -22.312 1 93.69 145 GLU A O 1
ATOM 1213 N N . LEU A 1 146 ? 10.656 -25.031 -22.672 1 95.31 146 LEU A N 1
ATOM 1214 C CA . LEU A 1 146 ? 10.336 -25 -21.25 1 95.31 146 LEU A CA 1
ATOM 1215 C C . LEU A 1 146 ? 10.656 -26.344 -20.594 1 95.31 146 LEU A C 1
ATOM 1217 O O . LEU A 1 146 ? 11.219 -26.391 -19.5 1 95.31 146 LEU A O 1
ATOM 1221 N N . GLN A 1 147 ? 10.305 -27.406 -21.25 1 95.19 147 GLN A N 1
ATOM 1222 C CA . GLN A 1 147 ? 10.555 -28.75 -20.75 1 95.19 147 GLN A CA 1
ATOM 1223 C C . GLN A 1 147 ? 12.047 -29 -20.547 1 95.19 147 GLN A C 1
ATOM 1225 O O . GLN A 1 147 ? 12.461 -29.547 -19.531 1 95.19 147 GLN A O 1
ATOM 1230 N N . ASN A 1 148 ? 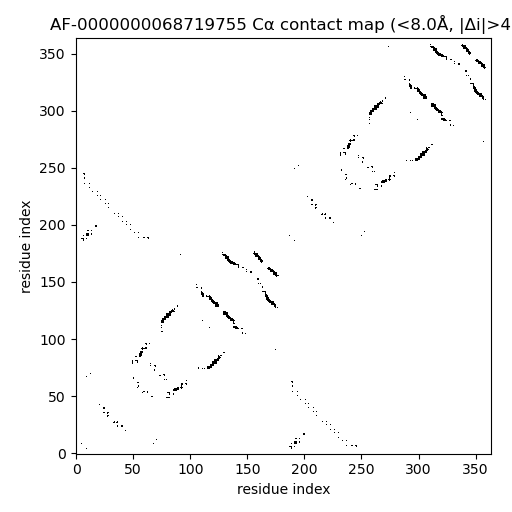12.805 -28.609 -21.516 1 95.56 148 ASN A N 1
ATOM 1231 C CA . ASN A 1 148 ? 14.25 -28.766 -21.438 1 95.56 148 ASN A CA 1
ATOM 1232 C C . ASN A 1 148 ? 14.836 -27.984 -20.266 1 95.56 148 ASN A C 1
ATOM 1234 O O . ASN A 1 148 ? 15.727 -28.469 -19.562 1 95.56 148 ASN A O 1
ATOM 1238 N N . TRP A 1 149 ? 14.367 -26.797 -20.109 1 95.88 149 TRP A N 1
ATOM 1239 C CA . TRP A 1 149 ? 14.859 -25.969 -19.016 1 95.88 149 TRP A CA 1
ATOM 1240 C C . TRP A 1 149 ? 14.508 -26.609 -17.672 1 95.88 149 TRP A C 1
ATOM 1242 O O . TRP A 1 149 ? 15.359 -26.719 -16.781 1 95.88 149 TRP A O 1
ATOM 1252 N N . LEU A 1 150 ? 13.25 -27.047 -17.484 1 96.31 150 LEU A N 1
ATOM 1253 C CA . LEU A 1 150 ? 12.781 -27.656 -16.234 1 96.31 150 LEU A CA 1
ATOM 1254 C C . LEU A 1 150 ? 13.562 -28.922 -15.914 1 96.31 150 LEU A C 1
ATOM 1256 O O . LEU A 1 150 ? 13.82 -29.219 -14.75 1 96.31 150 LEU A O 1
ATOM 1260 N N . ALA A 1 151 ? 13.992 -29.625 -16.875 1 95.06 151 ALA A N 1
ATOM 1261 C CA . ALA A 1 151 ? 14.711 -30.875 -16.719 1 95.06 151 ALA A CA 1
ATOM 1262 C C . ALA A 1 151 ? 16.062 -30.656 -16.047 1 95.06 151 ALA A C 1
ATOM 1264 O O . ALA A 1 151 ? 16.656 -31.578 -15.492 1 95.06 151 ALA A O 1
ATOM 1265 N N . THR A 1 152 ? 16.5 -29.438 -16.109 1 94.38 152 THR A N 1
ATOM 1266 C CA . THR A 1 152 ? 17.844 -29.156 -15.578 1 94.38 152 THR A CA 1
ATOM 1267 C C . THR A 1 152 ? 17.75 -28.484 -14.211 1 94.38 152 THR A C 1
ATOM 1269 O O . THR A 1 152 ? 18.766 -28.062 -13.656 1 94.38 152 THR A O 1
ATOM 1272 N N . GLN A 1 153 ? 16.578 -28.391 -13.672 1 93 153 GLN A N 1
ATOM 1273 C CA . GLN A 1 153 ? 16.406 -27.516 -12.523 1 93 153 GLN A CA 1
ATOM 1274 C C . GLN A 1 153 ? 16.562 -28.297 -11.219 1 93 153 GLN A C 1
ATOM 1276 O O . GLN A 1 153 ? 16.719 -27.703 -10.148 1 93 153 GLN A O 1
ATOM 1281 N N . ASN A 1 154 ? 16.547 -29.625 -11.242 1 92.19 154 ASN A N 1
ATOM 1282 C CA . ASN A 1 154 ? 16.797 -30.391 -10.016 1 92.19 154 ASN A CA 1
ATOM 1283 C C . ASN A 1 154 ? 18.234 -30.188 -9.508 1 92.19 154 ASN A C 1
ATOM 1285 O O . ASN A 1 154 ? 19.172 -30.156 -10.297 1 92.19 154 ASN A O 1
ATOM 1289 N N . ASN A 1 155 ? 18.281 -29.875 -8.125 1 90 155 ASN A N 1
ATOM 1290 C CA . ASN A 1 155 ? 19.594 -29.75 -7.527 1 90 155 ASN A CA 1
ATOM 1291 C C . ASN A 1 155 ? 19.578 -30.125 -6.047 1 90 155 ASN A C 1
ATOM 1293 O O . ASN A 1 155 ? 18.641 -30.766 -5.574 1 90 155 ASN A O 1
ATOM 1297 N N . LYS A 1 156 ? 20.734 -29.875 -5.309 1 85.88 156 LYS A N 1
ATOM 1298 C CA . LYS A 1 156 ? 20.875 -30.297 -3.92 1 85.88 156 LYS A CA 1
ATOM 1299 C C . LYS A 1 156 ? 19.938 -29.531 -3.004 1 85.88 156 LYS A C 1
ATOM 1301 O O . LYS A 1 156 ? 19.625 -29.969 -1.897 1 85.88 156 LYS A O 1
ATOM 1306 N N . TRP A 1 157 ? 19.391 -28.484 -3.576 1 85.94 157 TRP A N 1
ATOM 1307 C CA . TRP A 1 157 ? 18.594 -27.609 -2.719 1 85.94 157 TRP A CA 1
ATOM 1308 C C . TRP A 1 157 ? 17.109 -27.797 -2.963 1 85.94 157 TRP A C 1
ATOM 1310 O O . TRP A 1 157 ? 16.281 -27.547 -2.072 1 85.94 157 TRP A O 1
ATOM 1320 N N . TYR A 1 158 ? 16.766 -28.25 -4.234 1 90.56 158 TYR A N 1
ATOM 1321 C CA . TYR A 1 158 ? 15.352 -28.453 -4.535 1 90.56 158 TYR A CA 1
ATOM 1322 C C . TYR A 1 158 ? 15.148 -29.641 -5.461 1 90.56 158 TYR A C 1
ATOM 1324 O O . TYR A 1 158 ? 16.031 -29.969 -6.258 1 90.56 158 TYR A O 1
ATOM 1332 N N . SER A 1 159 ? 14.07 -30.25 -5.23 1 93.19 159 SER A N 1
ATOM 1333 C CA . SER A 1 159 ? 13.555 -31.219 -6.191 1 93.19 159 SER A CA 1
ATOM 1334 C C . SER A 1 159 ? 12.391 -30.641 -6.992 1 93.19 159 SER A C 1
ATOM 1336 O O . SER A 1 159 ? 11.562 -29.922 -6.445 1 93.19 159 SER A O 1
ATOM 1338 N N . ILE A 1 160 ? 12.359 -30.953 -8.289 1 94.94 160 ILE A N 1
ATOM 1339 C CA . ILE A 1 160 ? 11.328 -30.422 -9.172 1 94.94 160 ILE A CA 1
ATOM 1340 C C . ILE A 1 160 ? 10.547 -31.562 -9.812 1 94.94 160 ILE A C 1
ATOM 1342 O O . ILE A 1 160 ? 11.133 -32.531 -10.273 1 94.94 160 ILE A O 1
ATOM 1346 N N . SER A 1 161 ? 9.258 -31.516 -9.734 1 96.81 161 SER A N 1
ATOM 1347 C CA . SER A 1 161 ? 8.344 -32.344 -10.531 1 96.81 161 SER A CA 1
ATOM 1348 C C . SER A 1 161 ? 7.477 -31.453 -11.438 1 96.81 161 SER A C 1
ATOM 1350 O O . SER A 1 161 ? 7.082 -30.359 -11.047 1 96.81 161 SER A O 1
ATOM 1352 N N . TYR A 1 162 ? 7.246 -31.969 -12.734 1 97.44 162 TYR A N 1
ATOM 1353 C CA . TYR A 1 162 ? 6.508 -31.078 -13.625 1 97.44 162 TYR A CA 1
ATOM 1354 C C . TYR A 1 162 ? 5.77 -31.859 -14.703 1 97.44 162 TYR A C 1
ATOM 1356 O O . TYR A 1 162 ? 6.129 -33 -15 1 97.44 162 TYR A O 1
ATOM 1364 N N . THR A 1 163 ? 4.711 -31.328 -15.148 1 97.19 163 THR A N 1
ATOM 1365 C CA . THR A 1 163 ? 3.988 -31.719 -16.359 1 97.19 163 THR A CA 1
ATOM 1366 C C . THR A 1 163 ? 3.836 -30.531 -17.297 1 97.19 163 THR A C 1
ATOM 1368 O O . THR A 1 163 ? 3.42 -29.438 -16.875 1 97.19 163 THR A O 1
ATOM 1371 N N . VAL A 1 164 ? 4.23 -30.719 -18.562 1 96.38 164 VAL A N 1
ATOM 1372 C CA . VAL A 1 164 ? 4.145 -29.641 -19.547 1 96.38 164 VAL A CA 1
ATOM 1373 C C . VAL A 1 164 ? 3.303 -30.078 -20.734 1 96.38 164 VAL A C 1
ATOM 1375 O O . VAL A 1 164 ? 3.59 -31.109 -21.359 1 96.38 164 VAL A O 1
ATOM 1378 N N . ARG A 1 165 ? 2.293 -29.375 -20.922 1 94.56 165 ARG A N 1
ATOM 1379 C CA . ARG A 1 165 ? 1.457 -29.5 -22.109 1 94.56 165 ARG A CA 1
ATOM 1380 C C . ARG A 1 165 ? 1.301 -28.172 -22.828 1 94.56 165 ARG A C 1
ATOM 1382 O O . ARG A 1 165 ? 1.813 -27.141 -22.359 1 94.56 165 ARG A O 1
ATOM 1389 N N . ASP A 1 166 ? 0.548 -28.203 -23.969 1 93.75 166 ASP A N 1
ATOM 1390 C CA . ASP A 1 166 ? 0.405 -27.016 -24.797 1 93.75 166 ASP A CA 1
ATOM 1391 C C . ASP A 1 166 ? -0.376 -25.922 -24.062 1 93.75 166 ASP A C 1
ATOM 1393 O O . ASP A 1 166 ? -0.099 -24.734 -24.234 1 93.75 166 ASP A O 1
ATOM 1397 N N . GLU A 1 167 ? -1.282 -26.312 -23.234 1 94.94 167 GLU A N 1
ATOM 1398 C CA . GLU A 1 167 ? -2.176 -25.312 -22.656 1 94.94 167 GLU A CA 1
ATOM 1399 C C . GLU A 1 167 ? -2.082 -25.312 -21.125 1 94.94 167 GLU A C 1
ATOM 1401 O O . GLU A 1 167 ? -2.75 -24.516 -20.469 1 94.94 167 GLU A O 1
ATOM 1406 N N . GLU A 1 168 ? -1.261 -26.234 -20.641 1 96.12 168 GLU A N 1
ATOM 1407 C CA . GLU A 1 168 ? -1.182 -26.344 -19.188 1 96.12 168 GLU A CA 1
ATOM 1408 C C . GLU A 1 168 ? 0.212 -26.781 -18.734 1 96.12 168 GLU A C 1
ATOM 1410 O O . GLU A 1 168 ? 0.813 -27.672 -19.344 1 96.12 168 GLU A O 1
ATOM 1415 N N . VAL A 1 169 ? 0.707 -26.109 -17.781 1 97 169 VAL A N 1
ATOM 1416 C CA . VAL A 1 169 ? 1.969 -26.484 -17.141 1 97 169 VAL A CA 1
ATOM 1417 C C . VAL A 1 169 ? 1.788 -26.562 -15.633 1 97 169 VAL A C 1
ATOM 1419 O O . VAL A 1 169 ? 1.178 -25.672 -15.023 1 97 169 VAL A O 1
ATOM 1422 N N . SER A 1 170 ? 2.223 -27.641 -15.023 1 98.31 170 SER A N 1
ATOM 1423 C CA . SER A 1 170 ? 2.248 -27.781 -13.57 1 98.31 170 SER A CA 1
ATOM 1424 C C . SER A 1 170 ? 3.656 -28.094 -13.07 1 98.31 170 SER A C 1
ATOM 1426 O O . SER A 1 170 ? 4.301 -29.031 -13.562 1 98.31 170 SER A O 1
ATOM 1428 N N . VAL A 1 171 ? 4.117 -27.266 -12.172 1 98.19 171 VAL A N 1
ATOM 1429 C CA . VAL A 1 171 ? 5.445 -27.469 -11.594 1 98.19 171 VAL A CA 1
ATOM 1430 C C . VAL A 1 171 ? 5.348 -27.516 -10.07 1 98.19 171 VAL A C 1
ATOM 1432 O O . VAL A 1 171 ? 4.645 -26.703 -9.469 1 98.19 171 VAL A O 1
ATOM 1435 N N . ILE A 1 172 ? 6.008 -28.438 -9.477 1 97.81 172 ILE A N 1
ATOM 1436 C CA . ILE A 1 172 ? 6.141 -28.516 -8.023 1 97.81 172 ILE A CA 1
ATOM 1437 C C . ILE A 1 172 ? 7.602 -28.297 -7.633 1 97.81 172 ILE A C 1
ATOM 1439 O O . ILE A 1 172 ? 8.484 -29.047 -8.062 1 97.81 172 ILE A O 1
ATOM 1443 N N . LEU A 1 173 ? 7.844 -27.266 -6.926 1 96.88 173 LEU A N 1
ATOM 1444 C CA . LEU A 1 173 ? 9.148 -26.969 -6.344 1 96.88 173 LEU A CA 1
ATOM 1445 C C . LEU A 1 173 ? 9.195 -27.359 -4.871 1 96.88 173 LEU A C 1
ATOM 1447 O O . LEU A 1 173 ? 8.438 -26.828 -4.059 1 96.88 173 LEU A O 1
ATOM 1451 N N . GLN A 1 174 ? 10.07 -28.312 -4.582 1 93.94 174 GLN A N 1
ATOM 1452 C CA . GLN A 1 174 ? 10.172 -28.828 -3.221 1 93.94 174 GLN A CA 1
ATOM 1453 C C . GLN A 1 174 ? 11.578 -28.625 -2.664 1 93.94 174 GLN A C 1
ATOM 1455 O O . GLN A 1 174 ? 12.516 -29.312 -3.068 1 93.94 174 GLN A O 1
ATOM 1460 N N . PRO A 1 175 ? 11.719 -27.656 -1.722 1 90.94 175 PRO A N 1
ATOM 1461 C CA . PRO A 1 175 ? 13.023 -27.516 -1.073 1 90.94 175 PRO A CA 1
ATOM 1462 C C . PRO A 1 175 ? 13.445 -28.781 -0.313 1 90.94 175 PRO A C 1
ATOM 1464 O O . PRO A 1 175 ? 12.609 -29.422 0.32 1 90.94 175 PRO A O 1
ATOM 1467 N N . ILE A 1 176 ? 14.766 -29.188 -0.482 1 83.81 176 ILE A N 1
ATOM 1468 C CA . ILE A 1 176 ? 15.297 -30.406 0.145 1 83.81 176 ILE A CA 1
ATOM 1469 C C . ILE A 1 176 ? 15.961 -30.047 1.474 1 83.81 176 ILE A C 1
ATOM 1471 O O . ILE A 1 176 ? 16.797 -29.141 1.532 1 83.81 176 ILE A O 1
ATOM 1475 N N . GLU A 1 177 ? 15.352 -30.156 2.584 1 71.56 177 GLU A N 1
ATOM 1476 C CA . GLU A 1 177 ? 15.938 -29.891 3.895 1 71.56 177 GLU A CA 1
ATOM 1477 C C . GLU A 1 177 ? 17.25 -30.672 4.074 1 71.56 177 GLU A C 1
ATOM 1479 O O . GLU A 1 177 ? 17.375 -31.797 3.617 1 71.56 177 GLU A O 1
ATOM 1484 N N . LYS A 1 178 ? 18.453 -29.953 4.211 1 59.31 178 LYS A N 1
ATOM 1485 C CA . LYS A 1 178 ? 19.703 -30.609 4.555 1 59.31 178 LYS A CA 1
ATOM 1486 C C . LYS A 1 178 ? 19.516 -31.578 5.723 1 59.31 178 LYS A C 1
ATOM 1488 O O . LYS A 1 178 ? 18.844 -31.25 6.703 1 59.31 178 LYS A O 1
ATOM 1493 N N . SER A 1 179 ? 19.547 -32.812 5.582 1 49.12 179 SER A N 1
ATOM 1494 C CA . SER A 1 179 ? 19.688 -33.781 6.656 1 49.12 179 SER A CA 1
ATOM 1495 C C . SER A 1 179 ? 20.641 -33.281 7.734 1 49.12 179 SER A C 1
ATOM 1497 O O . SER A 1 179 ? 21.797 -32.969 7.445 1 49.12 179 SER A O 1
ATOM 1499 N N . VAL A 1 180 ? 20.266 -32.594 8.688 1 45.56 180 VAL A N 1
ATOM 1500 C CA . VAL A 1 180 ? 21.203 -32.469 9.805 1 45.56 180 VAL A CA 1
ATOM 1501 C C . VAL A 1 180 ? 21.766 -33.875 10.141 1 45.56 180 VAL A C 1
ATOM 1503 O O . VAL A 1 180 ? 21.016 -34.781 10.484 1 45.56 180 VAL A O 1
ATOM 1506 N N . VAL A 1 181 ? 22.953 -34.312 9.711 1 40.12 181 VAL A N 1
ATOM 1507 C CA . VAL A 1 181 ? 23.656 -35.375 10.406 1 40.12 181 VAL A CA 1
ATOM 1508 C C . VAL A 1 181 ? 23.484 -35.219 11.914 1 40.12 181 VAL A C 1
ATOM 1510 O O . VAL A 1 181 ? 23.875 -34.188 12.477 1 40.12 181 VAL A O 1
ATOM 1513 N N . LYS A 1 182 ? 22.641 -36 12.477 1 32.16 182 LYS A N 1
ATOM 1514 C CA . LYS A 1 182 ? 22.891 -36.219 13.898 1 32.16 182 LYS A CA 1
ATOM 1515 C C . LYS A 1 182 ? 24.344 -36.625 14.141 1 32.16 182 LYS A C 1
ATOM 1517 O O . LYS A 1 182 ? 24.875 -37.5 13.422 1 32.16 182 LYS A O 1
ATOM 1522 N N . MET B 1 1 ? 16.984 6.562 14.484 1 36.62 1 MET B N 1
ATOM 1523 C CA . MET B 1 1 ? 17.25 6.098 13.125 1 36.62 1 MET B CA 1
ATOM 1524 C C . MET B 1 1 ? 15.961 5.66 12.445 1 36.62 1 MET B C 1
ATOM 1526 O O . MET B 1 1 ? 15.258 4.781 12.938 1 36.62 1 MET B O 1
ATOM 1530 N N . ASN B 1 2 ? 15.25 6.551 11.789 1 51.5 2 ASN B N 1
ATOM 1531 C CA . ASN B 1 2 ? 13.914 6.344 11.242 1 51.5 2 ASN B CA 1
ATOM 1532 C C . ASN B 1 2 ? 13.836 5.059 10.422 1 51.5 2 ASN B C 1
ATOM 1534 O O . ASN B 1 2 ? 14.578 4.891 9.445 1 51.5 2 ASN B O 1
ATOM 1538 N N . GLU B 1 3 ? 13.57 3.986 11.023 1 62.06 3 GLU B N 1
ATOM 1539 C CA . GLU B 1 3 ? 13.492 2.664 10.406 1 62.06 3 GLU B CA 1
ATOM 1540 C C . GLU B 1 3 ? 12.859 2.736 9.023 1 62.06 3 GLU B C 1
ATOM 1542 O O . GLU B 1 3 ? 11.82 3.383 8.844 1 62.06 3 GLU B O 1
ATOM 1547 N N . LYS B 1 4 ? 13.672 2.586 7.965 1 79.06 4 LYS B N 1
ATOM 1548 C CA . LYS B 1 4 ? 13.297 2.662 6.555 1 79.06 4 LYS B CA 1
ATOM 1549 C C . LYS B 1 4 ? 12.273 1.584 6.199 1 79.06 4 LYS B C 1
ATOM 1551 O O . LYS B 1 4 ? 12.508 0.398 6.445 1 79.06 4 LYS B O 1
ATOM 1556 N N . TRP B 1 5 ? 11.047 2.072 5.922 1 86.62 5 TRP B N 1
ATOM 1557 C CA . TRP B 1 5 ? 9.969 1.171 5.523 1 86.62 5 TRP B CA 1
ATOM 1558 C C . TRP B 1 5 ? 10.344 0.4 4.262 1 86.62 5 TRP B C 1
ATOM 1560 O O . TRP B 1 5 ? 10.93 0.963 3.336 1 86.62 5 TRP B O 1
ATOM 1570 N N . THR B 1 6 ? 10.102 -0.897 4.328 1 91.81 6 THR B N 1
ATOM 1571 C CA . THR B 1 6 ? 10.211 -1.684 3.105 1 91.81 6 THR B CA 1
ATOM 1572 C C . THR B 1 6 ? 8.891 -1.689 2.346 1 91.81 6 THR B C 1
ATOM 1574 O O . THR B 1 6 ? 7.859 -1.26 2.873 1 91.81 6 THR B O 1
ATOM 1577 N N . ILE B 1 7 ? 8.969 -2.107 1.181 1 94 7 ILE B N 1
ATOM 1578 C CA . ILE B 1 7 ? 7.762 -2.258 0.37 1 94 7 ILE B CA 1
ATOM 1579 C C . ILE B 1 7 ? 6.777 -3.184 1.077 1 94 7 ILE B C 1
ATOM 1581 O O . ILE B 1 7 ? 5.578 -2.898 1.13 1 94 7 ILE B O 1
ATOM 1585 N N . ILE B 1 8 ? 7.246 -4.219 1.604 1 94.44 8 ILE B N 1
ATOM 1586 C CA . ILE B 1 8 ? 6.41 -5.207 2.281 1 94.44 8 ILE B CA 1
ATOM 1587 C C . ILE B 1 8 ? 5.75 -4.57 3.502 1 94.44 8 ILE B C 1
ATOM 1589 O O . ILE B 1 8 ? 4.57 -4.809 3.773 1 94.44 8 ILE B O 1
ATOM 1593 N N . ASP B 1 9 ? 6.5 -3.766 4.219 1 94.25 9 ASP B N 1
ATOM 1594 C CA . ASP B 1 9 ? 5.926 -3.047 5.352 1 94.25 9 ASP B CA 1
ATOM 1595 C C . ASP B 1 9 ? 4.77 -2.154 4.906 1 94.25 9 ASP B C 1
ATOM 1597 O O . ASP B 1 9 ? 3.703 -2.156 5.527 1 94.25 9 ASP B O 1
ATOM 1601 N N . ALA B 1 10 ? 5.066 -1.422 3.873 1 95.12 10 ALA B N 1
ATOM 1602 C CA . ALA B 1 10 ? 4.066 -0.491 3.359 1 95.12 10 ALA B CA 1
ATOM 1603 C C . ALA B 1 10 ? 2.805 -1.23 2.92 1 95.12 10 ALA B C 1
ATOM 1605 O O . ALA B 1 10 ? 1.688 -0.802 3.223 1 95.12 10 ALA B O 1
ATOM 1606 N N . LEU B 1 11 ? 2.984 -2.322 2.266 1 95.69 11 LEU B N 1
ATOM 1607 C CA . LEU B 1 11 ? 1.857 -3.105 1.774 1 95.69 11 LEU B CA 1
ATOM 1608 C C . LEU B 1 11 ? 1.086 -3.734 2.93 1 95.69 11 LEU B C 1
ATOM 1610 O O . LEU B 1 11 ? -0.141 -3.848 2.873 1 95.69 11 LEU B O 1
ATOM 1614 N N . ARG B 1 12 ? 1.789 -4.105 3.922 1 94.81 12 ARG B N 1
ATOM 1615 C CA . ARG B 1 12 ? 1.145 -4.652 5.113 1 94.81 12 ARG B CA 1
ATOM 1616 C C . ARG B 1 12 ? 0.244 -3.613 5.77 1 94.81 12 ARG B C 1
ATOM 1618 O O . ARG B 1 12 ? -0.914 -3.896 6.086 1 94.81 12 ARG B O 1
ATOM 1625 N N . HIS B 1 13 ? 0.749 -2.492 5.957 1 94.75 13 HIS B N 1
ATOM 1626 C CA . HIS B 1 13 ? -0.015 -1.432 6.605 1 94.75 13 HIS B CA 1
ATOM 1627 C C . HIS B 1 13 ? -1.192 -0.995 5.738 1 94.75 13 HIS B C 1
ATOM 1629 O O . HIS B 1 13 ? -2.307 -0.822 6.242 1 94.75 13 HIS B O 1
ATOM 1635 N N . SER B 1 14 ? -0.906 -0.808 4.473 1 94 14 SER B N 1
ATOM 1636 C CA . SER B 1 14 ? -1.974 -0.432 3.549 1 94 14 SER B CA 1
ATOM 1637 C C . SER B 1 14 ? -3.088 -1.473 3.541 1 94 14 SER B C 1
ATOM 1639 O O . SER B 1 14 ? -4.27 -1.126 3.594 1 94 14 SER B O 1
ATOM 1641 N N . ARG B 1 15 ? -2.738 -2.703 3.428 1 93.88 15 ARG B N 1
ATOM 1642 C CA . ARG B 1 15 ? -3.701 -3.799 3.477 1 93.88 15 ARG B CA 1
ATOM 1643 C C . ARG B 1 15 ? -4.539 -3.734 4.75 1 93.88 15 ARG B C 1
ATOM 1645 O O . ARG B 1 15 ? -5.758 -3.908 4.711 1 93.88 15 ARG B O 1
ATOM 1652 N N . HIS B 1 16 ? -3.908 -3.578 5.867 1 93.56 16 HIS B N 1
ATOM 1653 C CA . HIS B 1 16 ? -4.613 -3.451 7.141 1 93.56 16 HIS B CA 1
ATOM 1654 C C . HIS B 1 16 ? -5.629 -2.314 7.098 1 93.56 16 HIS B C 1
ATOM 1656 O O . HIS B 1 16 ? -6.781 -2.49 7.496 1 93.56 16 HIS B O 1
ATOM 1662 N N . ASP B 1 17 ? -5.23 -1.247 6.574 1 92.44 17 ASP B N 1
ATOM 1663 C CA . ASP B 1 17 ? -6.094 -0.075 6.473 1 92.44 17 ASP B CA 1
ATOM 1664 C C . ASP B 1 17 ? -7.336 -0.377 5.637 1 92.44 17 ASP B C 1
ATOM 1666 O O . ASP B 1 17 ? -8.461 -0.134 6.074 1 92.44 17 ASP B O 1
ATOM 1670 N N . TRP B 1 18 ? -7.18 -0.888 4.473 1 91.88 18 TRP B N 1
ATOM 1671 C CA . TRP B 1 18 ? -8.352 -1.065 3.619 1 91.88 18 TRP B CA 1
ATOM 1672 C C . TRP B 1 18 ? -9.203 -2.238 4.094 1 91.88 18 TRP B C 1
ATOM 1674 O O . TRP B 1 18 ? -10.422 -2.244 3.914 1 91.88 18 TRP B O 1
ATOM 1684 N N . LEU B 1 19 ? -8.531 -3.256 4.715 1 92.81 19 LEU B N 1
ATOM 1685 C CA . LEU B 1 19 ? -9.305 -4.34 5.305 1 92.81 19 LEU B CA 1
ATOM 1686 C C . LEU B 1 19 ? -10.242 -3.811 6.387 1 92.81 19 LEU B C 1
ATOM 1688 O O . LEU B 1 19 ? -11.398 -4.227 6.465 1 92.81 19 LEU B O 1
ATOM 1692 N N . ASN B 1 20 ? -9.719 -2.936 7.184 1 91.69 20 ASN B N 1
ATOM 1693 C CA . ASN B 1 20 ? -10.555 -2.301 8.203 1 91.69 20 ASN B CA 1
ATOM 1694 C C . ASN B 1 20 ? -11.75 -1.581 7.574 1 91.69 20 ASN B C 1
ATOM 1696 O O . ASN B 1 20 ? -12.867 -1.68 8.078 1 91.69 20 ASN B O 1
ATOM 1700 N N . ARG B 1 21 ? -11.516 -0.913 6.539 1 92.56 21 ARG B N 1
ATOM 1701 C CA . ARG B 1 21 ? -12.57 -0.212 5.82 1 92.56 21 ARG B CA 1
ATOM 1702 C C . ARG B 1 21 ? -13.602 -1.193 5.262 1 92.56 21 ARG B C 1
ATOM 1704 O O . ARG B 1 21 ? -14.805 -0.97 5.379 1 92.56 21 ARG B O 1
ATOM 1711 N N . MET B 1 22 ? -13.117 -2.295 4.711 1 91.81 22 MET B N 1
ATOM 1712 C CA . MET B 1 22 ? -14 -3.326 4.164 1 91.81 22 MET B CA 1
ATOM 1713 C C . MET B 1 22 ? -14.852 -3.949 5.262 1 91.81 22 MET B C 1
ATOM 1715 O O . MET B 1 22 ? -16.031 -4.223 5.051 1 91.81 22 MET B O 1
ATOM 1719 N N . GLN B 1 23 ? -14.266 -4.109 6.379 1 92 23 GLN B N 1
ATOM 1720 C CA . GLN B 1 23 ? -14.992 -4.684 7.512 1 92 23 GLN B CA 1
ATOM 1721 C C . GLN B 1 23 ? -16.094 -3.748 7.992 1 92 23 GLN B C 1
ATOM 1723 O O . GLN B 1 23 ? -17.172 -4.203 8.391 1 92 23 GLN B O 1
ATOM 1728 N N . MET B 1 24 ? -15.75 -2.457 7.98 1 94.69 24 MET B N 1
ATOM 1729 C CA . MET B 1 24 ? -16.766 -1.462 8.312 1 94.69 24 MET B CA 1
ATOM 1730 C C . MET B 1 24 ? -17.953 -1.558 7.359 1 94.69 24 MET B C 1
ATOM 1732 O O . MET B 1 24 ? -19.109 -1.514 7.793 1 94.69 24 MET B O 1
ATOM 1736 N N . VAL B 1 25 ? -17.719 -1.737 6.098 1 93.62 25 VAL B N 1
ATOM 1737 C CA . VAL B 1 25 ? -18.781 -1.874 5.094 1 93.62 25 VAL B CA 1
ATOM 1738 C C . VAL B 1 25 ? -19.531 -3.178 5.316 1 93.62 25 VAL B C 1
ATOM 1740 O O . VAL B 1 25 ? -20.766 -3.188 5.32 1 93.62 25 VAL B O 1
ATOM 1743 N N . LYS B 1 26 ? -18.812 -4.23 5.531 1 92.56 26 LYS B N 1
ATOM 1744 C CA . LYS B 1 26 ? -19.406 -5.539 5.773 1 92.56 26 LYS B CA 1
ATOM 1745 C C . LYS B 1 26 ? -20.344 -5.5 6.98 1 92.56 26 LYS B C 1
ATOM 1747 O O . LYS B 1 26 ? -21.453 -6.039 6.934 1 92.56 26 LYS B O 1
ATOM 1752 N N . GLY B 1 27 ? -19.891 -4.945 8.039 1 92.44 27 GLY B N 1
ATOM 1753 C CA . GLY B 1 27 ? -20.703 -4.824 9.242 1 92.44 27 GLY B CA 1
ATOM 1754 C C . GLY B 1 27 ? -22.016 -4.094 9.008 1 92.44 27 GLY B C 1
ATOM 1755 O O . GLY B 1 27 ? -23.078 -4.547 9.453 1 92.44 27 GLY B O 1
ATOM 1756 N N . ASN B 1 28 ? -21.969 -2.973 8.328 1 93.31 28 ASN B N 1
ATOM 1757 C CA . ASN B 1 28 ? -23.172 -2.203 8.023 1 93.31 28 ASN B CA 1
ATOM 1758 C C . ASN B 1 28 ? -24.094 -2.953 7.066 1 93.31 28 ASN B C 1
ATOM 1760 O O . ASN B 1 28 ? -25.312 -2.828 7.145 1 93.31 28 ASN B O 1
ATOM 1764 N N . LEU B 1 29 ? -23.516 -3.707 6.176 1 90.56 29 LEU B N 1
ATOM 1765 C CA . LEU B 1 29 ? -24.297 -4.523 5.246 1 90.56 29 LEU B CA 1
ATOM 1766 C C . LEU B 1 29 ? -25.109 -5.574 5.992 1 90.56 29 LEU B C 1
ATOM 1768 O O . LEU B 1 29 ? -26.297 -5.758 5.719 1 90.56 29 LEU B O 1
ATOM 1772 N N . SER B 1 30 ? -24.469 -6.188 6.941 1 91.06 30 SER B N 1
ATOM 1773 C CA . SER B 1 30 ? -25.125 -7.211 7.742 1 91.06 30 SER B CA 1
ATOM 1774 C C . SER B 1 30 ? -26.281 -6.625 8.547 1 91.06 30 SER B C 1
ATOM 1776 O O . SER B 1 30 ? -27.266 -7.316 8.828 1 91.06 30 SER B O 1
ATOM 1778 N N . LEU B 1 31 ? -26.172 -5.344 8.844 1 92.25 31 LEU B N 1
ATOM 1779 C CA . LEU B 1 31 ? -27.188 -4.656 9.641 1 92.25 31 LEU B CA 1
ATOM 1780 C C . LEU B 1 31 ? -28.234 -4.016 8.742 1 92.25 31 LEU B C 1
ATOM 1782 O O . LEU B 1 31 ? -29.219 -3.461 9.234 1 92.25 31 LEU B O 1
ATOM 1786 N N . GLY B 1 32 ? -27.984 -4.082 7.449 1 88 32 GLY B N 1
ATOM 1787 C CA . GLY B 1 32 ? -28.938 -3.535 6.488 1 88 32 GLY B CA 1
ATOM 1788 C C . GLY B 1 32 ? -28.891 -2.02 6.41 1 88 32 GLY B C 1
ATOM 1789 O O . GLY B 1 32 ? -29.891 -1.387 6.039 1 88 32 GLY B O 1
ATOM 1790 N N . LYS B 1 33 ? -27.828 -1.401 6.789 1 91.31 33 LYS B N 1
ATOM 1791 C CA . LYS B 1 33 ? -27.703 0.052 6.793 1 91.31 33 LYS B CA 1
ATOM 1792 C C . LYS B 1 33 ? -27.125 0.554 5.477 1 91.31 33 LYS B C 1
ATOM 1794 O O . LYS B 1 33 ? -25.984 1.028 5.4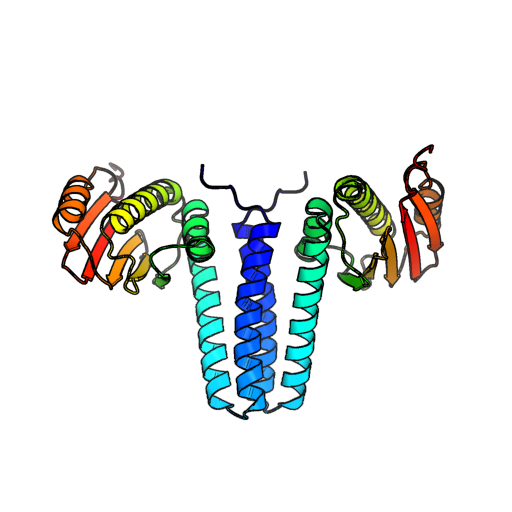34 1 91.31 33 LYS B O 1
ATOM 1799 N N . VAL B 1 34 ? -27.891 0.597 4.52 1 87.19 34 VAL B N 1
ATOM 1800 C CA . VAL B 1 34 ? -27.469 0.849 3.145 1 87.19 34 VAL B CA 1
ATOM 1801 C C . VAL B 1 34 ? -27 2.295 3.004 1 87.19 34 VAL B C 1
ATOM 1803 O O . VAL B 1 34 ? -26 2.568 2.346 1 87.19 34 VAL B O 1
ATOM 1806 N N . GLU B 1 35 ? -27.719 3.148 3.588 1 90.44 35 GLU B N 1
ATOM 1807 C CA . GLU B 1 35 ? -27.344 4.559 3.502 1 90.44 35 GLU B CA 1
ATOM 1808 C C . GLU B 1 35 ? -25.984 4.801 4.129 1 90.44 35 GLU B C 1
ATOM 1810 O O . GLU B 1 35 ? -25.188 5.578 3.607 1 90.44 35 GLU B O 1
ATOM 1815 N N . GLU B 1 36 ? -25.797 4.117 5.191 1 93.88 36 GLU B N 1
ATOM 1816 C CA . GLU B 1 36 ? -24.5 4.238 5.859 1 93.88 36 GLU B CA 1
ATOM 1817 C C . GLU B 1 36 ? -23.375 3.684 4.984 1 93.88 36 GLU B C 1
ATOM 1819 O O . GLU B 1 36 ? -22.266 4.223 4.98 1 93.88 36 GLU B O 1
ATOM 1824 N N . ILE B 1 37 ? -23.656 2.717 4.289 1 92.88 37 ILE B N 1
ATOM 1825 C CA . ILE B 1 37 ? -22.672 2.109 3.402 1 92.88 37 ILE B CA 1
ATOM 1826 C C . ILE B 1 37 ? -22.297 3.098 2.303 1 92.88 37 ILE B C 1
ATOM 1828 O O . ILE B 1 37 ? -21.109 3.262 1.992 1 92.88 37 ILE B O 1
ATOM 1832 N N . HIS B 1 38 ? -23.281 3.76 1.781 1 92.19 38 HIS B N 1
ATOM 1833 C CA . HIS B 1 38 ? -23 4.77 0.763 1 92.19 38 HIS B CA 1
ATOM 1834 C C . HIS B 1 38 ? -22.062 5.848 1.294 1 92.19 38 HIS B C 1
ATOM 1836 O O . HIS B 1 38 ? -21.109 6.227 0.624 1 92.19 38 HIS B O 1
ATOM 1842 N N . SER B 1 39 ? -22.406 6.254 2.436 1 95.19 39 SER B N 1
ATOM 1843 C CA . SER B 1 39 ? -21.609 7.316 3.043 1 95.19 39 SER B CA 1
ATOM 1844 C C . SER B 1 39 ? -20.172 6.859 3.285 1 95.19 39 SER B C 1
ATOM 1846 O O . SE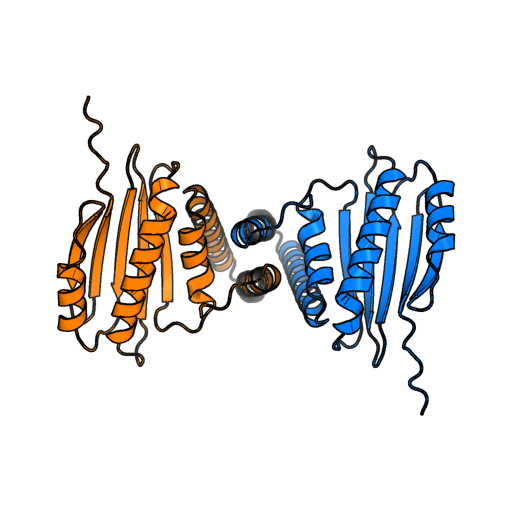R B 1 39 ? -19.234 7.609 3.039 1 95.19 39 SER B O 1
ATOM 1848 N N . LEU B 1 40 ? -20.031 5.633 3.746 1 95.12 40 LEU B N 1
ATOM 1849 C CA . LEU B 1 40 ? -18.719 5.074 4.004 1 95.12 40 LEU B CA 1
ATOM 1850 C C . LEU B 1 40 ? -17.906 4.973 2.713 1 95.12 40 LEU B C 1
ATOM 1852 O O . LEU B 1 40 ? -16.75 5.383 2.668 1 95.12 40 LEU B O 1
ATOM 1856 N N . ILE B 1 41 ? -18.5 4.453 1.754 1 93.81 41 ILE B N 1
ATOM 1857 C CA . ILE B 1 41 ? -17.812 4.266 0.479 1 93.81 41 ILE B CA 1
ATOM 1858 C C . ILE B 1 41 ? -17.391 5.621 -0.084 1 93.81 41 ILE B C 1
ATOM 1860 O O . ILE B 1 41 ? -16.266 5.777 -0.57 1 93.81 41 ILE B O 1
ATOM 1864 N N . ASP B 1 42 ? -18.266 6.59 -0.016 1 94.31 42 ASP B N 1
ATOM 1865 C CA . ASP B 1 42 ? -17.953 7.93 -0.501 1 94.31 42 ASP B CA 1
ATOM 1866 C C . ASP B 1 42 ? -16.75 8.508 0.249 1 94.31 42 ASP B C 1
ATOM 1868 O O . ASP B 1 42 ? -15.859 9.109 -0.358 1 94.31 42 ASP B O 1
ATOM 1872 N N . ARG B 1 43 ? -16.766 8.336 1.492 1 95 43 ARG B N 1
ATOM 1873 C CA . ARG B 1 43 ? -15.656 8.797 2.307 1 95 43 ARG B CA 1
ATOM 1874 C C . ARG B 1 43 ? -14.359 8.109 1.902 1 95 43 ARG B C 1
ATOM 1876 O O . ARG B 1 43 ? -13.328 8.766 1.745 1 95 43 ARG B O 1
ATOM 1883 N N . PHE B 1 44 ? -14.406 6.836 1.729 1 95.19 44 PHE B N 1
ATOM 1884 C CA . PHE B 1 44 ? -13.211 6.078 1.384 1 95.19 44 PHE B CA 1
ATOM 1885 C C . PHE B 1 44 ? -12.688 6.484 0.011 1 95.19 44 PHE B C 1
ATOM 1887 O O . PHE B 1 44 ? -11.477 6.605 -0.189 1 95.19 44 PHE B O 1
ATOM 1894 N N . VAL B 1 45 ? -13.547 6.656 -0.915 1 93.31 45 VAL B N 1
ATOM 1895 C CA . VAL B 1 45 ? -13.172 7.086 -2.258 1 93.31 45 VAL B CA 1
ATOM 1896 C C . VAL B 1 45 ? -12.516 8.461 -2.193 1 93.31 45 VAL B C 1
ATOM 1898 O O . VAL B 1 45 ? -11.508 8.711 -2.869 1 93.31 45 VAL B O 1
ATOM 1901 N N . GLN B 1 46 ? -13.094 9.312 -1.43 1 94.12 46 GLN B N 1
ATOM 1902 C CA . GLN B 1 46 ? -12.531 10.648 -1.266 1 94.12 46 GLN B CA 1
ATOM 1903 C C . GLN B 1 46 ? -11.125 10.586 -0.664 1 94.12 46 GLN B C 1
ATOM 1905 O O . GLN B 1 46 ? -10.234 11.328 -1.077 1 94.12 46 GLN B O 1
ATOM 1910 N N . GLU B 1 47 ? -10.914 9.742 0.312 1 94.56 47 GLU B N 1
ATOM 1911 C CA . GLU B 1 47 ? -9.594 9.547 0.907 1 94.56 47 GLU B CA 1
ATOM 1912 C C . GLU B 1 47 ? -8.586 9.07 -0.132 1 94.56 47 GLU B C 1
ATOM 1914 O O . GLU B 1 47 ? -7.445 9.531 -0.158 1 94.56 47 GLU B O 1
ATOM 1919 N N . ALA B 1 48 ? -9.031 8.148 -0.94 1 94.19 48 ALA B N 1
ATOM 1920 C CA . ALA B 1 48 ? -8.164 7.648 -2.008 1 94.19 48 ALA B CA 1
ATOM 1921 C C . ALA B 1 48 ? -7.812 8.758 -2.992 1 94.19 48 ALA B C 1
ATOM 1923 O O . ALA B 1 48 ? -6.68 8.836 -3.479 1 94.19 48 ALA B O 1
ATOM 1924 N N . ARG B 1 49 ? -8.766 9.578 -3.295 1 93.94 49 ARG B N 1
ATOM 1925 C CA . ARG B 1 49 ? -8.523 10.711 -4.184 1 93.94 49 ARG B CA 1
ATOM 1926 C C . ARG B 1 49 ? -7.496 11.672 -3.588 1 93.94 49 ARG B C 1
ATOM 1928 O O . ARG B 1 49 ? -6.613 12.164 -4.297 1 93.94 49 ARG B O 1
ATOM 1935 N N . GLN B 1 50 ? -7.645 11.922 -2.348 1 96.31 50 GLN B N 1
ATOM 1936 C CA . GLN B 1 50 ? -6.688 12.797 -1.675 1 96.31 50 GLN B CA 1
ATOM 1937 C C . GLN B 1 50 ? -5.281 12.203 -1.71 1 96.31 50 GLN B C 1
ATOM 1939 O O . GLN B 1 50 ? -4.301 12.93 -1.878 1 96.31 50 GLN B O 1
ATOM 1944 N N . GLU B 1 51 ? -5.176 10.914 -1.524 1 96.19 51 GLU B N 1
ATOM 1945 C CA . GLU B 1 51 ? -3.881 10.242 -1.655 1 96.19 51 GLU B CA 1
ATOM 1946 C C . GLU B 1 51 ? -3.297 10.445 -3.051 1 96.19 51 GLU B C 1
ATOM 1948 O O . GLU B 1 51 ? -2.105 10.719 -3.197 1 96.19 51 GLU B O 1
ATOM 1953 N N . SER B 1 52 ? -4.145 10.305 -4.027 1 94.62 52 SER B N 1
ATOM 1954 C CA . SER B 1 52 ? -3.721 10.531 -5.406 1 94.62 52 SER B CA 1
ATOM 1955 C C . SER B 1 52 ? -3.234 11.961 -5.609 1 94.62 52 SER B C 1
ATOM 1957 O O . SER B 1 52 ? -2.199 12.188 -6.238 1 94.62 52 SER B O 1
ATOM 1959 N N . ASN B 1 53 ? -4.035 12.859 -5.113 1 96.31 53 ASN B N 1
ATOM 1960 C CA . ASN B 1 53 ? -3.65 14.258 -5.211 1 96.31 53 ASN B CA 1
ATOM 1961 C C . ASN B 1 53 ? -2.301 14.516 -4.543 1 96.31 53 ASN B C 1
ATOM 1963 O O . ASN B 1 53 ? -1.457 15.227 -5.098 1 96.31 53 ASN B O 1
ATOM 1967 N N . LEU B 1 54 ? -2.131 13.961 -3.404 1 97.44 54 LEU B N 1
ATOM 1968 C CA . LEU B 1 54 ? -0.88 14.109 -2.668 1 97.44 54 LEU B CA 1
ATOM 1969 C C . LEU B 1 54 ? 0.299 13.602 -3.492 1 97.44 54 LEU B C 1
ATOM 1971 O O . LEU B 1 54 ? 1.317 14.281 -3.611 1 97.44 54 LEU B O 1
ATOM 1975 N N .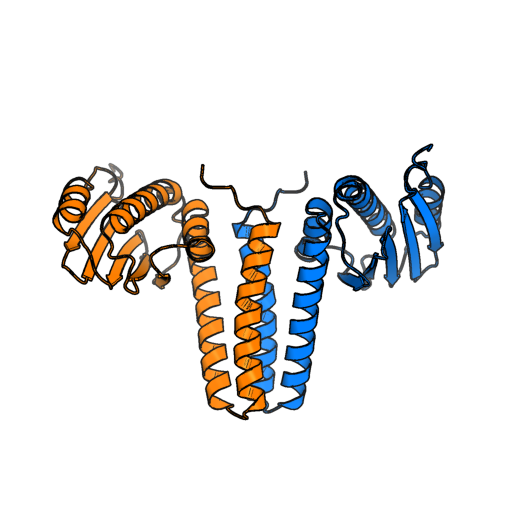 MET B 1 55 ? 0.154 12.461 -4.031 1 94.69 55 MET B N 1
ATOM 1976 C CA . MET B 1 55 ? 1.211 11.867 -4.848 1 94.69 55 MET B CA 1
ATOM 1977 C C . MET B 1 55 ? 1.438 12.68 -6.117 1 94.69 55 MET B C 1
ATOM 1979 O O . MET B 1 55 ? 2.559 12.742 -6.625 1 94.69 55 MET B O 1
ATOM 1983 N N . GLY B 1 56 ? 0.448 13.359 -6.574 1 94.31 56 GLY B N 1
ATOM 1984 C CA . GLY B 1 56 ? 0.508 14.18 -7.773 1 94.31 56 GLY B CA 1
ATOM 1985 C C . GLY B 1 56 ? 1.328 15.438 -7.594 1 94.31 56 GLY B C 1
ATOM 1986 O O . GLY B 1 56 ? 1.681 16.109 -8.57 1 94.31 56 GLY B O 1
ATOM 1987 N N . LEU B 1 57 ? 1.668 15.773 -6.426 1 95.31 57 LEU B N 1
ATOM 1988 C CA . LEU B 1 57 ? 2.459 16.969 -6.133 1 95.31 57 LEU B CA 1
ATOM 1989 C C . LEU B 1 57 ? 3.924 16.75 -6.496 1 95.31 57 LEU B C 1
ATOM 1991 O O . LEU B 1 57 ? 4.723 17.688 -6.449 1 95.31 57 LEU B O 1
ATOM 1995 N N . SER B 1 58 ? 4.305 15.508 -6.805 1 95.44 58 SER B N 1
ATOM 1996 C CA . SER B 1 58 ? 5.68 15.141 -7.141 1 95.44 58 SER B CA 1
ATOM 1997 C C . SER B 1 58 ? 6.629 15.445 -5.988 1 95.44 58 SER B C 1
ATOM 1999 O O . SER B 1 58 ? 7.73 15.953 -6.207 1 95.44 58 SER B O 1
ATOM 2001 N N . MET B 1 59 ? 6.164 15.25 -4.789 1 96.44 59 MET B N 1
ATOM 2002 C CA . MET B 1 59 ? 6.961 15.375 -3.57 1 96.44 59 MET B CA 1
ATOM 2003 C C . MET B 1 59 ? 7.051 14.039 -2.842 1 96.44 59 MET B C 1
ATOM 2005 O O . MET B 1 59 ? 6.434 13.859 -1.79 1 96.44 59 MET B O 1
ATOM 2009 N N . PRO B 1 60 ? 7.828 13.156 -3.35 1 96.44 60 PRO B N 1
ATOM 2010 C CA . PRO B 1 60 ? 7.824 11.789 -2.83 1 96.44 60 PRO B CA 1
ATOM 2011 C C . PRO B 1 60 ? 8.258 11.703 -1.37 1 96.44 60 PRO B C 1
ATOM 2013 O O . PRO B 1 60 ? 7.754 10.875 -0.614 1 96.44 60 PRO B O 1
ATOM 2016 N N . LEU B 1 61 ? 9.203 12.484 -0.928 1 96.81 61 LEU B N 1
ATOM 2017 C CA . LEU B 1 61 ? 9.641 12.453 0.462 1 96.81 61 LEU B CA 1
ATOM 2018 C C . LEU B 1 61 ? 8.531 12.922 1.396 1 96.81 61 LEU B C 1
ATOM 2020 O O . LEU B 1 61 ? 8.227 12.258 2.389 1 96.81 61 LEU B O 1
ATOM 2024 N N . PHE B 1 62 ? 7.965 14.016 1.029 1 97.56 62 PHE B N 1
ATOM 2025 C CA . PHE B 1 62 ? 6.895 14.602 1.824 1 97.56 62 PHE B CA 1
ATOM 2026 C C . PHE B 1 62 ? 5.664 13.703 1.82 1 97.56 62 PHE B C 1
ATOM 2028 O O . PHE B 1 62 ? 5.062 13.461 2.869 1 97.56 62 PHE B O 1
ATOM 2035 N N . SER B 1 63 ? 5.266 13.148 0.685 1 97.62 63 SER B N 1
ATOM 2036 C CA . SER B 1 63 ? 4.117 12.258 0.562 1 97.62 63 SER B CA 1
ATOM 2037 C C . SER B 1 63 ? 4.305 11 1.405 1 97.62 63 SER B C 1
ATOM 2039 O O . SER B 1 63 ? 3.381 10.57 2.104 1 97.62 63 SER B O 1
ATOM 2041 N N . GLU B 1 64 ? 5.457 10.477 1.281 1 96.44 64 GLU B N 1
ATOM 2042 C CA . GLU B 1 64 ? 5.75 9.297 2.086 1 96.44 64 GLU B CA 1
ATOM 2043 C C . GLU B 1 64 ? 5.641 9.602 3.576 1 96.44 64 GLU B C 1
ATOM 2045 O O . GLU B 1 64 ? 5.09 8.805 4.34 1 96.44 64 GLU B O 1
ATOM 2050 N N . TRP B 1 65 ? 6.172 10.688 3.959 1 96.31 65 TRP B N 1
ATOM 2051 C CA . TRP B 1 65 ? 6.098 11.102 5.355 1 96.31 65 TRP B CA 1
ATOM 2052 C C . TRP B 1 65 ? 4.648 11.164 5.832 1 96.31 65 TRP B C 1
ATOM 2054 O O . TRP B 1 65 ? 4.305 10.602 6.871 1 96.31 65 TRP B O 1
ATOM 2064 N N . ILE B 1 66 ? 3.785 11.766 5.074 1 97.19 66 ILE B N 1
ATOM 2065 C CA . ILE B 1 66 ? 2.379 11.961 5.414 1 97.19 66 ILE B CA 1
ATOM 2066 C C . ILE B 1 66 ? 1.675 10.602 5.488 1 97.19 66 ILE B C 1
ATOM 2068 O O . ILE B 1 66 ? 0.981 10.312 6.461 1 97.19 66 ILE B O 1
ATOM 2072 N N . LEU B 1 67 ? 1.911 9.844 4.504 1 95.81 67 LEU B N 1
ATOM 2073 C CA . LEU B 1 67 ? 1.139 8.617 4.336 1 95.81 67 LEU B CA 1
ATOM 2074 C C . LEU B 1 67 ? 1.532 7.578 5.383 1 95.81 67 LEU B C 1
ATOM 2076 O O . LEU B 1 67 ? 0.72 6.73 5.758 1 95.81 67 LEU B O 1
ATOM 2080 N N . THR B 1 68 ? 2.785 7.66 5.832 1 95.12 68 THR B N 1
ATOM 2081 C CA . THR B 1 68 ? 3.256 6.637 6.762 1 95.12 68 THR B CA 1
ATOM 2082 C C . THR B 1 68 ? 3.188 7.141 8.203 1 95.12 68 THR B C 1
ATOM 2084 O O . THR B 1 68 ? 3.41 6.375 9.141 1 95.12 68 THR B O 1
ATOM 2087 N N . TYR B 1 69 ? 2.832 8.32 8.391 1 95.69 69 TYR B N 1
ATOM 2088 C CA . TYR B 1 69 ? 2.855 8.938 9.703 1 95.69 69 TYR B CA 1
ATOM 2089 C C . TYR B 1 69 ? 2.014 8.148 10.703 1 95.69 69 TYR B C 1
ATOM 2091 O O . TYR B 1 69 ? 2.48 7.816 11.789 1 95.69 69 TYR B O 1
ATOM 2099 N N . ASN B 1 70 ? 0.854 7.781 10.328 1 94.62 70 ASN B N 1
ATOM 2100 C CA . ASN B 1 70 ? -0.091 7.152 11.242 1 94.62 70 ASN B CA 1
ATOM 2101 C C . ASN B 1 70 ? 0.23 5.676 11.453 1 94.62 70 ASN B C 1
ATOM 2103 O O . ASN B 1 70 ? -0.401 5.012 12.273 1 94.62 70 ASN B O 1
ATOM 2107 N N . TRP B 1 71 ? 1.131 5.176 10.703 1 92.5 71 TRP B N 1
ATOM 2108 C CA . TRP B 1 71 ? 1.484 3.766 10.836 1 92.5 71 TRP B CA 1
ATOM 2109 C C . TRP B 1 71 ? 2.295 3.521 12.102 1 92.5 71 TRP B C 1
ATOM 2111 O O . TRP B 1 71 ? 2.426 2.381 12.555 1 92.5 71 TRP B O 1
ATOM 2121 N N . LYS B 1 72 ? 2.9 4.582 12.57 1 88.62 72 LYS B N 1
ATOM 2122 C CA . LYS B 1 72 ? 3.68 4.492 13.805 1 88.62 72 LYS B CA 1
ATOM 2123 C C . LYS B 1 72 ? 2.879 4.992 15 1 88.62 72 LYS B C 1
ATOM 2125 O O . LYS B 1 72 ? 1.815 5.594 14.836 1 88.62 72 LYS B O 1
ATOM 2130 N N . GLN B 1 73 ? 3.273 4.535 16.125 1 83.81 73 GLN B N 1
ATOM 2131 C CA . GLN B 1 73 ? 2.662 5.09 17.328 1 83.81 73 GLN B CA 1
ATOM 2132 C C . GLN B 1 73 ? 3.014 6.566 17.484 1 83.81 73 GLN B C 1
ATOM 2134 O O . GLN B 1 73 ? 4.148 6.906 17.828 1 83.81 73 GLN B O 1
ATOM 2139 N N . GLN B 1 74 ? 2.125 7.336 17.109 1 86.5 74 GLN B N 1
ATOM 2140 C CA . GLN B 1 74 ? 2.322 8.781 17.156 1 86.5 74 GLN B CA 1
ATOM 2141 C C . GLN B 1 74 ? 1.354 9.438 18.141 1 86.5 74 GLN B C 1
ATOM 2143 O O . GLN B 1 74 ? 0.24 8.945 18.344 1 86.5 74 GLN B O 1
ATOM 2148 N N . PRO B 1 75 ? 1.811 10.477 18.703 1 88.25 75 PRO B N 1
ATOM 2149 C CA . PRO B 1 75 ? 0.974 11.148 19.703 1 88.25 75 PRO B CA 1
ATOM 2150 C C . PRO B 1 75 ? -0.193 11.906 19.078 1 88.25 75 PRO B C 1
ATOM 2152 O O . PRO B 1 75 ? -1.142 12.273 19.781 1 88.25 75 PRO B O 1
ATOM 2155 N N . CYS B 1 76 ? -0.127 12.219 17.859 1 93.25 76 CYS B N 1
ATOM 2156 C CA . CYS B 1 76 ? -1.188 12.93 17.141 1 93.25 76 CYS B CA 1
ATOM 2157 C C . CYS B 1 76 ? -1.707 12.102 15.977 1 93.25 76 CYS B C 1
ATOM 2159 O O . CYS B 1 76 ? -0.949 11.352 15.352 1 93.25 76 CYS B O 1
ATOM 2161 N N . LEU B 1 77 ? -2.99 12.219 15.789 1 95.69 77 LEU B N 1
ATOM 2162 C CA . LEU B 1 77 ? -3.555 11.672 14.555 1 95.69 77 LEU B CA 1
ATOM 2163 C C . LEU B 1 77 ? -3.432 12.68 13.414 1 95.69 77 LEU B C 1
ATOM 2165 O O . LEU B 1 77 ? -3.74 13.859 13.586 1 95.69 77 LEU B O 1
ATOM 2169 N N . LEU B 1 78 ? -2.986 12.18 12.289 1 97.5 78 LEU B N 1
ATOM 2170 C CA . LEU B 1 78 ? -2.736 13.07 11.164 1 97.5 78 LEU B CA 1
ATOM 2171 C C . LEU B 1 78 ? -3.768 12.852 10.055 1 97.5 78 LEU B C 1
ATOM 2173 O O . LEU B 1 78 ? -4.035 11.711 9.672 1 97.5 78 LEU B O 1
ATOM 2177 N N . GLU B 1 79 ? -4.363 13.906 9.625 1 97.06 79 GLU B N 1
ATOM 2178 C CA . GLU B 1 79 ? -5.16 13.969 8.398 1 97.06 79 GLU B CA 1
ATOM 2179 C C . GLU B 1 79 ? -4.594 14.992 7.422 1 97.06 79 GLU B C 1
ATOM 2181 O O . GLU B 1 79 ? -3.805 15.859 7.809 1 97.06 79 GLU B O 1
ATOM 2186 N N . TYR B 1 80 ? -4.992 14.859 6.16 1 98.31 80 TYR B N 1
ATOM 2187 C CA . TYR B 1 80 ? -4.488 15.812 5.18 1 98.31 80 TYR B CA 1
ATOM 2188 C C . TYR B 1 80 ? -5.492 16.016 4.051 1 98.31 80 TYR B C 1
ATOM 2190 O O . TYR B 1 80 ? -6.41 15.219 3.873 1 98.31 80 TYR B O 1
ATOM 2198 N N . GLU B 1 81 ? -5.324 17.094 3.354 1 97.81 81 GLU B N 1
ATOM 2199 C CA . GLU B 1 81 ? -6.102 17.422 2.162 1 97.81 81 GLU B CA 1
ATOM 2200 C C . GLU B 1 81 ? -5.293 18.266 1.188 1 97.81 81 GLU B C 1
ATOM 2202 O O . GLU B 1 81 ? -4.508 19.125 1.604 1 97.81 81 GLU B O 1
ATOM 2207 N N . VAL B 1 82 ? -5.453 17.969 -0.044 1 97.62 82 VAL B N 1
ATOM 2208 C CA . VAL B 1 82 ? -4.828 18.734 -1.118 1 97.62 82 VAL B CA 1
ATOM 2209 C C . VAL B 1 82 ? -5.898 19.484 -1.92 1 97.62 82 VAL B C 1
ATOM 2211 O O . VAL B 1 82 ? -6.844 18.859 -2.418 1 97.62 82 VAL B O 1
ATOM 2214 N N . LEU B 1 83 ? -5.688 20.734 -2.045 1 96 83 LEU B N 1
ATOM 2215 C CA . LEU B 1 83 ? -6.664 21.578 -2.723 1 96 83 LEU B CA 1
ATOM 2216 C C . LEU B 1 83 ? -6.016 22.344 -3.865 1 96 83 LEU B C 1
ATOM 2218 O O . LEU B 1 83 ? -4.805 22.594 -3.844 1 96 83 LEU B O 1
ATOM 2222 N N . GLY B 1 84 ? -6.875 22.703 -4.898 1 93.56 84 GLY B N 1
ATOM 2223 C CA . GLY B 1 84 ? -6.414 23.562 -5.98 1 93.56 84 GLY B CA 1
ATOM 2224 C C . GLY B 1 84 ? -5.926 22.781 -7.188 1 93.56 84 GLY B C 1
ATOM 2225 O O . GLY B 1 84 ? -6.363 21.656 -7.426 1 93.56 84 GLY B O 1
ATOM 2226 N N . LYS B 1 85 ? -5.086 23.453 -7.98 1 90.81 85 LYS B N 1
ATOM 2227 C CA . LYS B 1 85 ? -4.586 22.844 -9.211 1 90.81 85 LYS B CA 1
ATOM 2228 C C . LYS B 1 85 ? -3.232 22.172 -8.984 1 90.81 85 LYS B C 1
ATOM 2230 O O . LYS B 1 85 ? -2.238 22.859 -8.703 1 90.81 85 LYS B O 1
ATOM 2235 N N . LEU B 1 86 ? -3.201 21 -9.164 1 90.94 86 LEU B N 1
ATOM 2236 C CA . LEU B 1 86 ? -1.987 20.219 -8.93 1 90.94 86 LEU B CA 1
ATOM 2237 C C . LEU B 1 86 ? -0.909 20.578 -9.945 1 90.94 86 LEU B C 1
ATOM 2239 O O . LEU B 1 86 ? -1.203 20.781 -11.133 1 90.94 86 LEU B O 1
ATOM 2243 N N . HIS B 1 87 ? 0.218 20.812 -9.484 1 90.5 87 HIS B N 1
ATOM 2244 C CA . HIS B 1 87 ? 1.39 21.016 -10.328 1 90.5 87 HIS B CA 1
ATOM 2245 C C . HIS B 1 87 ? 2.641 20.438 -9.68 1 90.5 87 HIS B C 1
ATOM 2247 O O . HIS B 1 87 ? 2.592 19.938 -8.547 1 90.5 87 HIS B O 1
ATOM 2253 N N . ASN B 1 88 ? 3.709 20.5 -10.445 1 93.12 88 ASN B N 1
ATOM 2254 C CA . ASN B 1 88 ? 4.953 19.891 -9.992 1 93.12 88 ASN B CA 1
ATOM 2255 C C . ASN B 1 88 ? 5.617 20.719 -8.898 1 93.12 88 ASN B C 1
ATOM 2257 O O . ASN B 1 88 ? 5.996 21.875 -9.133 1 93.12 88 ASN B O 1
ATOM 2261 N N . LEU B 1 89 ? 5.75 20.125 -7.688 1 94.12 89 LEU B N 1
ATOM 2262 C CA . LEU B 1 89 ? 6.348 20.812 -6.547 1 94.12 89 LEU B CA 1
ATOM 2263 C C . LEU B 1 89 ? 7.621 20.109 -6.098 1 94.12 89 LEU B C 1
ATOM 2265 O O . LEU B 1 89 ? 7.977 20.156 -4.918 1 94.12 89 LEU B O 1
ATOM 2269 N N . SER B 1 90 ? 8.258 19.438 -6.977 1 94.88 90 SER B N 1
ATOM 2270 C CA . SER B 1 90 ? 9.445 18.641 -6.652 1 94.88 90 SER B CA 1
ATOM 2271 C C . SER B 1 90 ? 10.516 19.5 -5.98 1 94.88 90 SER B C 1
ATOM 2273 O O . SER B 1 90 ? 11.234 19.016 -5.105 1 94.88 90 SER B O 1
ATOM 2275 N N . HIS B 1 91 ? 10.586 20.75 -6.34 1 92.69 91 HIS B N 1
ATOM 2276 C CA . HIS B 1 91 ? 11.617 21.641 -5.828 1 92.69 91 HIS B CA 1
ATOM 2277 C C . HIS B 1 91 ? 11.406 21.938 -4.344 1 92.69 91 HIS B C 1
ATOM 2279 O O . HIS B 1 91 ? 12.328 22.391 -3.66 1 92.69 91 HIS B O 1
ATOM 2285 N N . LEU B 1 92 ? 10.273 21.609 -3.789 1 94.56 92 LEU B N 1
ATOM 2286 C CA . LEU B 1 92 ? 9.945 21.891 -2.395 1 94.56 92 LEU B CA 1
ATOM 2287 C C . LEU B 1 92 ? 10.039 20.625 -1.55 1 94.56 92 LEU B C 1
ATOM 2289 O O . LEU B 1 92 ? 10 20.688 -0.319 1 94.56 92 LEU B O 1
ATOM 2293 N N . ASP B 1 93 ? 10.203 19.516 -2.131 1 96.38 93 ASP B N 1
ATOM 2294 C CA . ASP B 1 93 ? 10 18.219 -1.511 1 96.38 93 ASP B CA 1
ATOM 2295 C C . ASP B 1 93 ? 10.859 18.062 -0.26 1 96.38 93 ASP B C 1
ATOM 2297 O O . ASP B 1 93 ? 10.336 17.969 0.853 1 96.38 93 ASP B O 1
ATOM 2301 N N . GLU B 1 94 ? 12.094 18.188 -0.383 1 96.12 94 GLU B N 1
ATOM 2302 C CA . GLU B 1 94 ? 13.023 17.953 0.719 1 96.12 94 GLU B CA 1
ATOM 2303 C C . GLU B 1 94 ? 12.859 19 1.812 1 96.12 94 GLU B C 1
ATOM 2305 O O . GLU B 1 94 ? 12.828 18.672 2.998 1 96.12 94 GLU B O 1
ATOM 2310 N N . THR B 1 95 ? 12.766 20.203 1.385 1 94.88 95 THR B N 1
ATOM 2311 C CA . THR B 1 95 ? 12.719 21.312 2.328 1 94.88 95 THR B CA 1
ATOM 2312 C C . THR B 1 95 ? 11.453 21.25 3.17 1 94.88 95 THR B C 1
ATOM 2314 O O . THR B 1 95 ? 11.508 21.359 4.398 1 94.88 95 THR B O 1
ATOM 2317 N N . VAL B 1 96 ? 10.328 21.047 2.549 1 96.25 96 VAL B N 1
ATOM 2318 C CA . VAL B 1 96 ? 9.055 21.016 3.256 1 96.25 96 VAL B CA 1
ATOM 2319 C C . VAL B 1 96 ? 9 19.781 4.148 1 96.25 96 VAL B C 1
ATOM 2321 O O . VAL B 1 96 ? 8.508 19.844 5.281 1 96.25 96 VAL B O 1
ATOM 2324 N N . CYS B 1 97 ? 9.461 18.719 3.648 1 97.44 97 CYS B N 1
ATOM 2325 C CA . CYS B 1 97 ? 9.484 17.484 4.434 1 97.44 97 CYS B CA 1
ATOM 2326 C C . CYS B 1 97 ? 10.32 17.656 5.695 1 97.44 97 CYS B C 1
ATOM 2328 O O . CYS B 1 97 ? 9.891 17.281 6.789 1 97.44 97 CYS B O 1
ATOM 2330 N N . THR B 1 98 ? 11.484 18.203 5.527 1 96.56 98 THR B N 1
ATOM 2331 C CA . THR B 1 98 ? 12.383 18.422 6.656 1 96.56 98 THR B CA 1
ATOM 2332 C C . THR B 1 98 ? 11.734 19.344 7.684 1 96.56 98 THR B C 1
ATOM 2334 O O . THR B 1 98 ? 11.75 19.062 8.883 1 96.56 98 THR B O 1
ATOM 2337 N N . TRP B 1 99 ? 11.211 20.406 7.211 1 96.75 99 TRP B N 1
ATOM 2338 C CA . TRP B 1 99 ? 10.562 21.359 8.102 1 96.75 99 TRP B CA 1
ATOM 2339 C C . TRP B 1 99 ? 9.406 20.688 8.852 1 96.75 99 TRP B C 1
ATOM 2341 O O . TRP B 1 99 ? 9.266 20.875 10.062 1 96.75 99 TRP B O 1
ATOM 2351 N N . THR B 1 100 ? 8.562 19.984 8.148 1 97.25 100 THR B N 1
ATOM 2352 C CA . THR B 1 100 ? 7.418 19.312 8.734 1 97.25 100 THR B CA 1
ATOM 2353 C C . THR B 1 100 ? 7.867 18.344 9.836 1 97.25 100 THR B C 1
ATOM 2355 O O . THR B 1 100 ? 7.27 18.312 10.914 1 97.25 100 THR B O 1
ATOM 2358 N N . ASN B 1 101 ? 8.867 17.641 9.492 1 96.38 101 ASN B N 1
ATOM 2359 C CA . ASN B 1 101 ? 9.422 16.719 10.484 1 96.38 101 ASN B CA 1
ATOM 2360 C C . ASN B 1 101 ? 9.859 17.453 11.742 1 96.38 101 ASN B C 1
ATOM 2362 O O . ASN B 1 101 ? 9.594 17 12.859 1 96.38 101 ASN B O 1
ATOM 2366 N N . GLN B 1 102 ? 10.539 18.5 11.57 1 95.94 102 GLN B N 1
ATOM 2367 C CA . GLN B 1 102 ? 10.984 19.297 12.703 1 95.94 102 GLN B CA 1
ATOM 2368 C C . GLN B 1 102 ? 9.805 19.875 13.484 1 95.94 102 GLN B C 1
ATOM 2370 O O . GLN B 1 102 ? 9.797 19.859 14.711 1 95.94 102 GLN B O 1
ATOM 2375 N N . PHE B 1 103 ? 8.844 20.359 12.805 1 96.88 103 PHE B N 1
ATOM 2376 C CA . PHE B 1 103 ? 7.652 20.922 13.43 1 96.88 103 PHE B CA 1
ATOM 2377 C C . PHE B 1 103 ? 6.957 19.875 14.297 1 96.88 103 PHE B C 1
ATOM 2379 O O . PHE B 1 103 ? 6.617 20.156 15.453 1 96.88 103 PHE B O 1
ATOM 2386 N N . PHE B 1 104 ? 6.766 18.688 13.781 1 96.69 104 PHE B N 1
ATOM 2387 C CA . PHE B 1 104 ? 6.082 17.641 14.516 1 96.69 104 PHE B CA 1
ATOM 2388 C C . PHE B 1 104 ? 6.918 17.172 15.703 1 96.69 104 PHE B C 1
ATOM 2390 O O . PHE B 1 104 ? 6.375 16.797 16.75 1 96.69 104 PHE B O 1
ATOM 2397 N N . SER B 1 105 ? 8.227 17.188 15.523 1 94.75 105 SER B N 1
ATOM 2398 C CA . SER B 1 105 ? 9.094 16.875 16.656 1 94.75 105 SER B CA 1
ATOM 2399 C C . SER B 1 105 ? 8.898 17.891 17.781 1 94.75 105 SER B C 1
ATOM 2401 O O . SER B 1 105 ? 8.789 17.516 18.953 1 94.75 105 SER B O 1
ATOM 2403 N N . MET B 1 106 ? 8.859 19.109 17.438 1 94.38 106 MET B N 1
ATOM 2404 C CA . MET B 1 106 ? 8.648 20.172 18.422 1 94.38 106 MET B CA 1
ATOM 2405 C C . MET B 1 106 ? 7.273 20.047 19.062 1 94.38 106 MET B C 1
ATOM 2407 O O . MET B 1 106 ? 7.141 20.188 20.281 1 94.38 106 MET B O 1
ATOM 2411 N N . LEU B 1 107 ? 6.258 19.812 18.25 1 94.38 107 LEU B N 1
ATOM 2412 C CA . LEU B 1 107 ? 4.887 19.641 18.719 1 94.38 107 LEU B CA 1
ATOM 2413 C C . LEU B 1 107 ? 4.801 18.5 19.719 1 94.38 107 LEU B C 1
ATOM 2415 O O . LEU B 1 107 ? 4.172 18.625 20.781 1 94.38 107 LEU B O 1
ATOM 2419 N N . GLN B 1 108 ? 5.441 17.406 19.391 1 91.56 108 GLN B N 1
ATOM 2420 C CA . GLN B 1 108 ? 5.418 16.219 20.234 1 91.56 108 GLN B CA 1
ATOM 2421 C C . GLN B 1 108 ? 6.012 16.516 21.609 1 91.56 108 GLN B C 1
ATOM 2423 O O . GLN B 1 108 ? 5.559 15.961 22.609 1 91.56 108 GLN B O 1
ATOM 2428 N N . HIS B 1 109 ? 7.008 17.297 21.594 1 91.12 109 HIS B N 1
ATOM 2429 C CA . HIS B 1 109 ? 7.664 17.656 22.844 1 91.12 109 HIS B CA 1
ATOM 2430 C C . HIS B 1 109 ? 6.762 18.516 23.719 1 91.12 109 HIS B C 1
ATOM 2432 O O . HIS B 1 109 ? 6.949 18.594 24.938 1 91.12 109 HIS B O 1
ATOM 2438 N N . SER B 1 110 ? 5.82 19.141 23.141 1 91.06 110 SER B N 1
ATOM 2439 C CA . SER B 1 110 ? 5.008 20.109 23.875 1 91.06 110 SER B CA 1
ATOM 2440 C C . SER B 1 110 ? 3.584 19.594 24.062 1 91.06 110 SER B C 1
ATOM 2442 O O . SER B 1 110 ? 2.703 20.344 24.5 1 91.06 110 SER B O 1
ATOM 2444 N N . LEU B 1 111 ? 3.238 18.359 23.828 1 91.88 111 LEU B N 1
ATOM 2445 C CA . LEU B 1 111 ? 1.875 17.844 23.812 1 91.88 111 LEU B CA 1
ATOM 2446 C C . LEU B 1 111 ? 1.534 17.156 25.125 1 91.88 111 LEU B C 1
ATOM 2448 O O . LEU B 1 111 ? 2.41 16.594 25.781 1 91.88 111 LEU B O 1
ATOM 2452 N N . ASP B 1 112 ? 0.317 17.266 25.531 1 92.44 112 ASP B N 1
ATOM 2453 C CA . ASP B 1 112 ? -0.237 16.391 26.562 1 92.44 112 ASP B CA 1
ATOM 2454 C C . ASP B 1 112 ? -0.605 15.023 25.984 1 92.44 112 ASP B C 1
ATOM 2456 O O . ASP B 1 112 ? -1.614 14.883 25.281 1 92.44 112 ASP B O 1
ATOM 2460 N N . VAL B 1 113 ? 0.186 14.055 26.328 1 86.06 113 VAL B N 1
ATOM 2461 C CA . VAL B 1 113 ? 0.076 12.742 25.703 1 86.06 113 VAL B CA 1
ATOM 2462 C C . VAL B 1 113 ? -1.142 12 26.25 1 86.06 113 VAL B C 1
ATOM 2464 O O . VAL B 1 113 ? -1.527 10.953 25.734 1 86.06 113 VAL B O 1
ATOM 2467 N N . TYR B 1 114 ? -1.812 12.555 27.219 1 89 114 TYR B N 1
ATOM 2468 C CA . TYR B 1 114 ? -2.928 11.883 27.859 1 89 114 TYR B CA 1
ATOM 2469 C C . TYR B 1 114 ? -4.254 12.281 27.219 1 89 114 TYR B C 1
ATOM 2471 O O . TYR B 1 114 ? -5.312 11.781 27.609 1 89 114 TYR B O 1
ATOM 2479 N N . VAL B 1 115 ? -4.227 13.172 26.281 1 91.5 115 VAL B N 1
ATOM 2480 C CA . VAL B 1 115 ? -5.426 13.547 25.531 1 91.5 115 VAL B CA 1
ATOM 2481 C C . VAL B 1 115 ? -5.246 13.188 24.062 1 91.5 115 VAL B C 1
ATOM 2483 O O . VAL B 1 115 ? -4.137 12.898 23.625 1 91.5 115 VAL B O 1
ATOM 2486 N N . GLU B 1 116 ? -6.387 13.195 23.359 1 93.25 116 GLU B N 1
ATOM 2487 C CA . GLU B 1 116 ? -6.32 12.984 21.922 1 93.25 116 GLU B CA 1
ATOM 2488 C C . GLU B 1 116 ? -5.875 14.25 21.188 1 93.25 116 GLU B C 1
ATOM 2490 O O . GLU B 1 116 ? -6.426 15.328 21.422 1 93.25 116 GLU B O 1
ATOM 2495 N N . ASN B 1 117 ? -4.859 14.125 20.422 1 95.69 117 ASN B N 1
ATOM 2496 C CA . ASN B 1 117 ? -4.32 15.219 19.625 1 95.69 117 ASN B CA 1
ATOM 2497 C C . ASN B 1 117 ? -4.488 14.961 18.125 1 95.69 117 ASN B C 1
ATOM 2499 O O . ASN B 1 117 ? -4.324 13.828 17.672 1 95.69 117 ASN B O 1
ATOM 2503 N N . TYR B 1 118 ? -4.863 16.031 17.406 1 97.19 118 TYR B N 1
ATOM 2504 C CA . TYR B 1 118 ? -5.141 15.93 15.984 1 97.19 118 TYR B CA 1
ATOM 2505 C C . TYR B 1 118 ? -4.402 17.016 15.203 1 97.19 118 TYR B C 1
ATOM 2507 O O . TYR B 1 118 ? -4.332 18.156 15.641 1 97.19 118 TYR B O 1
ATOM 2515 N N . VAL B 1 119 ? -3.877 16.641 14.102 1 97.94 119 VAL B N 1
ATOM 2516 C CA . VAL B 1 119 ? -3.303 17.594 13.172 1 97.94 119 VAL B CA 1
ATOM 2517 C C . VAL B 1 119 ? -3.912 17.406 11.781 1 97.94 119 VAL B C 1
ATOM 2519 O O . VAL B 1 119 ? -4.066 16.281 11.32 1 97.94 119 VAL B O 1
ATOM 2522 N N . CYS B 1 120 ? -4.258 18.453 11.18 1 98.5 120 CYS B N 1
ATOM 2523 C CA . CYS B 1 120 ? -4.691 18.438 9.789 1 98.5 120 CYS B CA 1
ATOM 2524 C C . CYS B 1 120 ? -3.752 19.266 8.922 1 98.5 120 CYS B C 1
ATOM 2526 O O . CYS B 1 120 ? -3.518 20.453 9.195 1 98.5 120 CYS B O 1
ATOM 2528 N N . ILE B 1 121 ? -3.217 18.688 7.902 1 98.62 121 ILE B N 1
ATOM 2529 C CA . ILE B 1 121 ? -2.391 19.391 6.934 1 98.62 121 ILE B CA 1
ATOM 2530 C C . ILE B 1 121 ? -3.203 19.672 5.672 1 98.62 121 ILE B C 1
ATOM 2532 O O . ILE B 1 121 ? -3.748 18.75 5.055 1 98.62 121 ILE B O 1
ATOM 2536 N N . THR B 1 122 ? -3.299 20.906 5.293 1 98.5 122 THR B N 1
ATOM 2537 C CA . THR B 1 122 ? -3.941 21.312 4.047 1 98.5 122 THR B CA 1
ATOM 2538 C C . THR B 1 122 ? -2.924 21.906 3.076 1 98.5 122 THR B C 1
ATOM 2540 O O . THR B 1 122 ? -2.223 22.859 3.414 1 98.5 122 THR B O 1
ATOM 2543 N N . ILE B 1 123 ? -2.816 21.312 1.97 1 98 123 ILE B N 1
ATOM 2544 C CA . ILE B 1 123 ? -1.929 21.797 0.922 1 98 123 ILE B CA 1
ATOM 2545 C C . ILE B 1 123 ? -2.746 22.516 -0.15 1 98 123 ILE B C 1
ATOM 2547 O O . ILE B 1 123 ? -3.59 21.906 -0.811 1 98 123 ILE B O 1
ATOM 2551 N N . GLU B 1 124 ? -2.457 23.719 -0.287 1 96.75 124 GLU B N 1
ATOM 2552 C CA . GLU B 1 124 ? -3.166 24.516 -1.282 1 96.75 124 GLU B CA 1
ATOM 2553 C C . GLU B 1 124 ? -2.254 24.875 -2.447 1 96.75 124 GLU B C 1
ATOM 2555 O O . GLU B 1 124 ? -1.278 25.609 -2.27 1 96.75 124 GLU B O 1
ATOM 2560 N N . CYS B 1 125 ? -2.68 24.359 -3.564 1 93.56 125 CYS B N 1
ATOM 2561 C CA . CYS B 1 125 ? -1.908 24.625 -4.773 1 93.56 125 CYS B CA 1
ATOM 2562 C C . CYS B 1 125 ? -2.617 25.625 -5.664 1 93.56 125 CYS B C 1
ATOM 2564 O O . CYS B 1 125 ? -3.824 25.531 -5.895 1 93.56 125 CYS B O 1
ATOM 2566 N N . ASP B 1 126 ? -1.926 26.672 -5.988 1 84.62 126 ASP B N 1
ATOM 2567 C CA . ASP B 1 126 ? -2.406 27.547 -7.059 1 84.62 126 ASP B CA 1
ATOM 2568 C C . ASP B 1 126 ? -1.537 27.406 -8.305 1 84.62 126 ASP B C 1
ATOM 2570 O O . ASP B 1 126 ? -0.733 26.484 -8.414 1 84.62 126 ASP B O 1
ATOM 2574 N N . ALA B 1 127 ? -1.747 28.219 -9.281 1 74.75 127 ALA B N 1
ATOM 2575 C CA . ALA B 1 127 ? -1.106 28.078 -10.586 1 74.75 127 ALA B CA 1
ATOM 2576 C C . ALA B 1 127 ? 0.414 28.062 -10.453 1 74.75 127 ALA B C 1
ATOM 2578 O O . ALA B 1 127 ? 1.107 27.375 -11.211 1 74.75 127 ALA B O 1
ATOM 2579 N N . GLU B 1 128 ? 0.93 28.703 -9.453 1 76.25 128 GLU B N 1
ATOM 2580 C CA . GLU B 1 128 ? 2.385 28.828 -9.453 1 76.25 128 GLU B CA 1
ATOM 2581 C C . GLU B 1 128 ? 2.973 28.453 -8.094 1 76.25 128 GLU B C 1
ATOM 2583 O O . GLU B 1 128 ? 4.168 28.172 -7.988 1 76.25 128 GLU B O 1
ATOM 2588 N N . ASN B 1 129 ? 2.16 28.453 -7.176 1 83.81 129 ASN B N 1
ATOM 2589 C CA . ASN B 1 129 ? 2.703 28.312 -5.828 1 83.81 129 ASN B CA 1
ATOM 2590 C C . ASN B 1 129 ? 1.896 27.312 -4.996 1 83.81 129 ASN B C 1
ATOM 2592 O O . ASN B 1 129 ? 0.913 26.75 -5.477 1 83.81 129 ASN B O 1
ATOM 2596 N N . ALA B 1 130 ? 2.51 26.984 -3.908 1 93.19 130 ALA B N 1
ATOM 2597 C CA . ALA B 1 130 ? 1.807 26.141 -2.945 1 93.19 130 ALA B CA 1
ATOM 2598 C C . ALA B 1 130 ? 1.966 26.688 -1.525 1 93.19 130 ALA B C 1
ATOM 2600 O O . ALA B 1 130 ? 2.988 27.297 -1.197 1 93.19 130 ALA B O 1
ATOM 2601 N N . ARG B 1 131 ? 0.973 26.594 -0.792 1 95.25 131 ARG B N 1
ATOM 2602 C CA . ARG B 1 131 ? 0.988 26.906 0.632 1 95.25 131 ARG B CA 1
ATOM 2603 C C . ARG B 1 131 ? 0.612 25.688 1.469 1 95.25 131 ARG B C 1
ATOM 2605 O O . ARG B 1 131 ? -0.271 24.922 1.089 1 95.25 131 ARG B O 1
ATOM 2612 N N . PHE B 1 132 ? 1.191 25.578 2.631 1 98 132 PHE B N 1
ATOM 2613 C CA . PHE B 1 132 ? 0.95 24.453 3.527 1 98 132 PHE B CA 1
ATOM 2614 C C . PHE B 1 132 ? 0.366 24.938 4.852 1 98 132 PHE B C 1
ATOM 2616 O O . PHE B 1 132 ? 0.986 25.734 5.559 1 98 132 PHE B O 1
ATOM 2623 N N . PHE B 1 133 ? -0.78 24.438 5.133 1 98.38 133 PHE B N 1
ATOM 2624 C CA . PHE B 1 133 ? -1.47 24.797 6.367 1 98.38 133 PHE B CA 1
ATOM 2625 C C . PHE B 1 133 ? -1.426 23.641 7.367 1 98.38 133 PHE B C 1
ATOM 2627 O O . PHE B 1 133 ? -1.829 22.516 7.051 1 98.38 133 PHE B O 1
ATOM 2634 N N . PHE B 1 134 ? -0.953 23.906 8.547 1 98.5 134 PHE B N 1
ATOM 2635 C CA . PHE B 1 134 ? -0.929 22.953 9.648 1 98.5 134 PHE B CA 1
ATOM 2636 C C . PHE B 1 134 ? -1.875 23.391 10.758 1 98.5 134 PHE B C 1
ATOM 2638 O O . PHE B 1 134 ? -1.69 24.453 11.359 1 98.5 134 PHE B O 1
ATOM 2645 N N . ASP B 1 135 ? -2.869 22.562 10.992 1 98.38 135 ASP B N 1
ATOM 2646 C CA . ASP B 1 135 ? -3.857 22.859 12.023 1 98.38 135 ASP B CA 1
ATOM 2647 C C . ASP B 1 135 ? -3.857 21.797 13.117 1 98.38 135 ASP B C 1
ATOM 2649 O O . ASP B 1 135 ? -4.246 20.656 12.875 1 98.38 135 ASP B O 1
ATOM 2653 N N . PHE B 1 136 ? -3.467 22.203 14.273 1 97.81 136 PHE B N 1
ATOM 2654 C CA . PHE B 1 136 ? -3.418 21.297 15.422 1 97.81 136 PHE B CA 1
ATOM 2655 C C . PHE B 1 136 ? -4.578 21.578 16.375 1 97.81 136 PHE B C 1
ATOM 2657 O O . PHE B 1 136 ? -4.887 22.734 16.656 1 97.81 136 PHE B O 1
ATOM 2664 N N . ARG B 1 137 ? -5.242 20.5 16.812 1 97.12 137 ARG B N 1
ATOM 2665 C CA . ARG B 1 137 ? -6.242 20.547 17.875 1 97.12 137 ARG B CA 1
ATOM 2666 C C . ARG B 1 137 ? -5.934 19.516 18.953 1 97.12 137 ARG B C 1
ATOM 2668 O O . ARG B 1 137 ? -5.77 18.328 18.672 1 97.12 137 ARG B O 1
ATOM 2675 N N . GLY B 1 138 ? -5.898 19.875 20.125 1 96.19 138 GLY B N 1
ATOM 2676 C CA . GLY B 1 138 ? -5.547 19.078 21.281 1 96.19 138 GLY B CA 1
ATOM 2677 C C . GLY B 1 138 ? -5.164 19.906 22.484 1 96.19 138 GLY B C 1
ATOM 2678 O O . GLY B 1 138 ? -5.82 20.906 22.797 1 96.19 138 GLY B O 1
ATOM 2679 N N . LYS B 1 139 ? -4.086 19.391 23.219 1 95.88 139 LYS B N 1
ATOM 2680 C CA . LYS B 1 139 ? -3.656 20.125 24.406 1 95.88 139 LYS B CA 1
ATOM 2681 C C . LYS B 1 139 ? -2.135 20.219 24.469 1 95.88 139 LYS B C 1
ATOM 2683 O O . LYS B 1 139 ? -1.443 19.203 24.438 1 95.88 139 LYS B O 1
ATOM 2688 N N . LEU B 1 140 ? -1.659 21.375 24.594 1 94.44 140 LEU B N 1
ATOM 2689 C CA . LEU B 1 140 ? -0.229 21.609 24.75 1 94.44 140 LEU B CA 1
ATOM 2690 C C . LEU B 1 140 ? 0.14 21.766 26.234 1 94.44 140 LEU B C 1
ATOM 2692 O O . LEU B 1 140 ? -0.605 22.359 27 1 94.44 140 LEU B O 1
ATOM 2696 N N . THR B 1 141 ? 1.229 21.203 26.562 1 92.38 141 THR B N 1
ATOM 2697 C CA . THR B 1 141 ? 1.753 21.375 27.922 1 92.38 141 THR B CA 1
ATOM 2698 C C . THR B 1 141 ? 2.58 22.656 28.031 1 92.38 141 THR B C 1
ATOM 2700 O O . THR B 1 141 ? 2.711 23.219 29.109 1 92.38 141 THR B O 1
ATOM 2703 N N . SER B 1 142 ? 3.191 23.047 26.922 1 89.94 142 SER B N 1
ATOM 2704 C CA . SER B 1 142 ? 3.988 24.266 26.891 1 89.94 142 SER B CA 1
ATOM 2705 C C . SER B 1 142 ? 3.805 25.016 25.578 1 89.94 142 SER B C 1
ATOM 2707 O O . SER B 1 142 ? 4.289 24.562 24.531 1 89.94 142 SER B O 1
ATOM 2709 N N . VAL B 1 143 ? 3.234 26.109 25.625 1 92.69 143 VAL B N 1
ATOM 2710 C CA . VAL B 1 143 ? 2.975 26.938 24.469 1 92.69 143 VAL B CA 1
ATOM 2711 C C . VAL B 1 143 ? 4.23 27.719 24.094 1 92.69 143 VAL B C 1
ATOM 2713 O O . VAL B 1 143 ? 4.547 27.891 22.922 1 92.69 143 VAL B O 1
ATOM 2716 N N . GLU B 1 144 ? 4.941 28.172 25.078 1 93.5 144 GLU B N 1
ATOM 2717 C CA . GLU B 1 144 ? 6.082 29.062 24.906 1 93.5 144 GLU B CA 1
ATOM 2718 C C . GLU B 1 144 ? 7.176 28.406 24.078 1 93.5 144 GLU B C 1
ATOM 2720 O O . GLU B 1 144 ? 7.754 29.047 23.188 1 93.5 144 GLU B O 1
ATOM 2725 N N . GLU B 1 145 ? 7.379 27.188 24.375 1 93.5 145 GLU B N 1
ATOM 2726 C CA . GLU B 1 145 ? 8.438 26.469 23.672 1 93.5 145 GLU B CA 1
ATOM 2727 C C . GLU B 1 145 ? 8.156 26.422 22.172 1 93.5 145 GLU B C 1
ATOM 2729 O O . GLU B 1 145 ? 9.023 26.719 21.359 1 93.5 145 GLU B O 1
ATOM 2734 N N . LEU B 1 146 ? 6.977 26.031 21.844 1 95.25 146 LEU B N 1
ATOM 2735 C CA . LEU B 1 146 ? 6.59 25.922 20.438 1 95.25 146 LEU B CA 1
ATOM 2736 C C . LEU B 1 146 ? 6.602 27.297 19.781 1 95.25 146 LEU B C 1
ATOM 2738 O O . LEU B 1 146 ? 7.086 27.438 18.656 1 95.25 146 LEU B O 1
ATOM 2742 N N . GLN B 1 147 ? 6.086 28.281 20.453 1 95.12 147 GLN B N 1
ATOM 2743 C CA . GLN B 1 147 ? 6.035 29.641 19.938 1 95.12 147 GLN B CA 1
ATOM 2744 C C . GLN B 1 147 ? 7.438 30.188 19.672 1 95.12 147 GLN B C 1
ATOM 2746 O O . GLN B 1 147 ? 7.676 30.812 18.625 1 95.12 147 GLN B O 1
ATOM 2751 N N . ASN B 1 148 ? 8.32 29.938 20.594 1 95.56 148 ASN B N 1
ATOM 2752 C CA . ASN B 1 148 ? 9.695 30.391 20.422 1 95.56 148 ASN B CA 1
ATOM 2753 C C . ASN B 1 148 ? 10.359 29.719 19.219 1 95.56 148 ASN B C 1
ATOM 2755 O O . ASN B 1 148 ? 11.094 30.375 18.469 1 95.56 148 ASN B O 1
ATOM 2759 N N . TRP B 1 149 ? 10.125 28.469 19.078 1 95.81 149 TRP B N 1
ATOM 2760 C CA . TRP B 1 149 ? 10.695 27.75 17.953 1 95.81 149 TRP B CA 1
ATOM 2761 C C . TRP B 1 149 ? 10.148 28.297 16.625 1 95.81 149 TRP B C 1
ATOM 2763 O O . TRP B 1 149 ? 10.914 28.562 15.695 1 95.81 149 TRP B O 1
ATOM 2773 N N . LEU B 1 150 ? 8.82 28.484 16.531 1 96.31 150 LEU B N 1
ATOM 2774 C CA . LEU B 1 150 ? 8.172 28.969 15.312 1 96.31 150 LEU B CA 1
ATOM 2775 C C . LEU B 1 150 ? 8.68 30.375 14.961 1 96.31 150 LEU B C 1
ATOM 2777 O O . LEU B 1 150 ? 8.805 30.703 13.781 1 96.31 150 LEU B O 1
ATOM 2781 N N . ALA B 1 151 ? 9.016 31.156 15.898 1 95.06 151 ALA B N 1
ATOM 2782 C CA . ALA B 1 151 ? 9.469 32.531 15.703 1 95.06 151 ALA B CA 1
ATOM 2783 C C . ALA B 1 151 ? 10.805 32.562 14.961 1 95.06 151 ALA B C 1
ATOM 2785 O O . ALA B 1 151 ? 11.164 33.594 14.375 1 95.06 151 ALA B O 1
ATOM 2786 N N . THR B 1 152 ? 11.469 31.453 14.969 1 94.44 152 THR B N 1
ATOM 2787 C CA . THR B 1 152 ? 12.797 31.438 14.375 1 94.44 152 THR B CA 1
ATOM 2788 C C . THR B 1 152 ? 12.766 30.734 13.008 1 94.44 152 THR B C 1
ATOM 2790 O O . THR B 1 152 ? 13.805 30.516 12.398 1 94.44 152 THR B O 1
ATOM 2793 N N . GLN B 1 153 ? 11.617 30.422 12.539 1 93 153 GLN B N 1
ATOM 2794 C CA . GLN B 1 153 ? 11.539 29.531 11.391 1 93 153 GLN B CA 1
ATOM 2795 C C . GLN B 1 153 ? 11.469 30.297 10.086 1 93 153 GLN B C 1
ATOM 2797 O O . GLN B 1 153 ? 11.672 29.734 9.008 1 93 153 GLN B O 1
ATOM 2802 N N . ASN B 1 154 ? 11.219 31.609 10.117 1 92.25 154 ASN B N 1
ATOM 2803 C CA . ASN B 1 154 ? 11.25 32.375 8.883 1 92.25 154 ASN B CA 1
ATOM 2804 C C . ASN B 1 154 ? 12.656 32.438 8.297 1 92.25 154 ASN B C 1
ATOM 2806 O O . ASN B 1 154 ? 13.633 32.625 9.023 1 92.25 154 ASN B O 1
ATOM 2810 N N . ASN B 1 155 ? 12.672 32.125 6.91 1 89.94 155 ASN B N 1
ATOM 2811 C CA . ASN B 1 155 ? 13.961 32.25 6.238 1 89.94 155 ASN B CA 1
ATOM 2812 C C . ASN B 1 155 ? 13.797 32.594 4.762 1 89.94 155 ASN B C 1
ATOM 2814 O O . ASN B 1 155 ? 12.734 33.062 4.344 1 89.94 155 ASN B O 1
ATOM 2818 N N . LYS B 1 156 ? 14.938 32.562 3.967 1 86 156 LYS B N 1
ATOM 2819 C CA . LYS B 1 156 ? 14.93 33 2.574 1 86 156 LYS B CA 1
ATOM 2820 C C . LYS B 1 156 ? 14.094 32.062 1.706 1 86 156 LYS B C 1
ATOM 2822 O O . LYS B 1 156 ? 13.648 32.438 0.623 1 86 156 LYS B O 1
ATOM 2827 N N . TRP B 1 157 ? 13.781 30.938 2.283 1 85.94 157 TRP B N 1
ATOM 2828 C CA . TRP B 1 157 ? 13.125 29.922 1.461 1 85.94 157 TRP B CA 1
ATOM 2829 C C . TRP B 1 157 ? 11.633 29.859 1.772 1 85.94 157 TRP B C 1
ATOM 2831 O O . TRP B 1 157 ? 10.828 29.469 0.917 1 85.94 157 TRP B O 1
ATOM 2841 N N . TYR B 1 158 ? 11.273 30.234 3.057 1 90.69 158 TYR B N 1
ATOM 2842 C CA . TYR B 1 158 ? 9.859 30.172 3.412 1 90.69 158 TYR B CA 1
ATOM 2843 C C . TYR B 1 158 ? 9.5 31.281 4.402 1 90.69 158 TYR B C 1
ATOM 2845 O O . TYR B 1 158 ? 10.344 31.734 5.176 1 90.69 158 TYR B O 1
ATOM 2853 N N . SER B 1 159 ? 8.328 31.734 4.234 1 93.25 159 SER B N 1
ATOM 2854 C CA . SER B 1 159 ? 7.707 32.594 5.238 1 93.25 159 SER B CA 1
ATOM 2855 C C . SER B 1 159 ? 6.723 31.797 6.098 1 93.25 159 SER B C 1
ATOM 2857 O O . SER B 1 159 ? 6.008 30.922 5.594 1 93.25 159 SER B O 1
ATOM 2859 N N . ILE B 1 160 ? 6.699 32.094 7.398 1 94.94 160 ILE B N 1
ATOM 2860 C CA . ILE B 1 160 ? 5.84 31.375 8.336 1 94.94 160 ILE B CA 1
ATOM 2861 C C . ILE B 1 160 ? 4.891 32.344 9.023 1 94.94 160 ILE B C 1
ATOM 2863 O O . ILE B 1 160 ? 5.309 33.438 9.453 1 94.94 160 ILE B O 1
ATOM 2867 N N . SER B 1 161 ? 3.646 32.062 9.023 1 96.81 161 SER B N 1
ATOM 2868 C CA . SER B 1 161 ? 2.643 32.688 9.875 1 96.81 161 SER B CA 1
ATOM 2869 C C . SER B 1 161 ? 2.008 31.688 10.82 1 96.81 161 SER B C 1
ATOM 2871 O O . SER B 1 161 ? 1.814 30.531 10.453 1 96.81 161 SER B O 1
ATOM 2873 N N . TYR B 1 162 ? 1.745 32.156 12.141 1 97.38 162 TYR B N 1
ATOM 2874 C CA . TYR B 1 162 ? 1.244 31.141 13.062 1 97.38 162 TYR B CA 1
ATOM 2875 C C . TYR B 1 162 ? 0.432 31.766 14.18 1 97.38 162 TYR B C 1
ATOM 2877 O O . TYR B 1 162 ? 0.583 32.969 14.469 1 97.38 162 TYR B O 1
ATOM 2885 N N . THR B 1 163 ? -0.478 31.047 14.68 1 97.12 163 THR B N 1
ATOM 2886 C CA . THR B 1 163 ? -1.195 31.297 15.922 1 97.12 163 THR B CA 1
ATOM 2887 C C . THR B 1 163 ? -1.066 30.094 16.859 1 97.12 163 THR B C 1
ATOM 2889 O O . THR B 1 163 ? -1.293 28.953 16.453 1 97.12 163 THR B O 1
ATOM 2892 N N . VAL B 1 164 ? -0.657 30.375 18.125 1 96.38 164 VAL B N 1
ATOM 2893 C CA . VAL B 1 164 ? -0.481 29.297 19.094 1 96.38 164 VAL B CA 1
ATOM 2894 C C . VAL B 1 164 ? -1.326 29.578 20.328 1 96.38 164 VAL B C 1
ATOM 2896 O O . VAL B 1 164 ? -1.203 30.641 20.953 1 96.38 164 VAL B O 1
ATOM 2899 N N . ARG B 1 165 ? -2.164 28.688 20.562 1 94.31 165 ARG B N 1
ATOM 2900 C CA . ARG B 1 165 ? -2.945 28.672 21.797 1 94.31 165 ARG B CA 1
ATOM 2901 C C . ARG B 1 165 ? -2.807 27.328 22.516 1 94.31 165 ARG B C 1
ATOM 2903 O O . ARG B 1 165 ? -2.141 26.422 22.016 1 94.31 165 ARG B O 1
ATOM 2910 N N . ASP B 1 166 ? -3.492 27.234 23.719 1 93.5 166 ASP B N 1
ATOM 2911 C CA . ASP B 1 166 ? -3.361 26.031 24.547 1 93.5 166 ASP B CA 1
ATOM 2912 C C . ASP B 1 166 ? -3.971 24.812 23.859 1 93.5 166 ASP B C 1
ATOM 2914 O O . ASP B 1 166 ? -3.471 23.703 24 1 93.5 166 ASP B O 1
ATOM 2918 N N . GLU B 1 167 ? -4.977 25.031 23.062 1 94.81 167 GLU B N 1
ATOM 2919 C CA . GLU B 1 167 ? -5.699 23.875 22.531 1 94.81 167 GLU B CA 1
ATOM 2920 C C . GLU B 1 167 ? -5.691 23.875 21 1 94.81 167 GLU B C 1
ATOM 2922 O O . GLU B 1 167 ? -6.242 22.969 20.375 1 94.81 167 GLU B O 1
ATOM 2927 N N . GLU B 1 168 ? -5.082 24.922 20.469 1 96 168 GLU B N 1
ATOM 2928 C CA . GLU B 1 168 ? -5.105 25.047 19.016 1 96 168 GLU B CA 1
ATOM 2929 C C . GLU B 1 168 ? -3.846 25.734 18.5 1 96 168 GLU B C 1
ATOM 2931 O O . GLU B 1 168 ? -3.393 26.719 19.078 1 96 168 GLU B O 1
ATOM 2936 N N . VAL B 1 169 ? -3.275 25.156 17.5 1 96.88 169 VAL B N 1
ATOM 2937 C CA . VAL B 1 169 ? -2.143 25.766 16.812 1 96.88 169 VAL B CA 1
ATOM 2938 C C . VAL B 1 169 ? -2.414 25.797 15.312 1 96.88 169 VAL B C 1
ATOM 2940 O O . VAL B 1 169 ? -2.877 24.812 14.734 1 96.88 169 VAL B O 1
ATOM 2943 N N . SER B 1 170 ? -2.227 26.938 14.695 1 98.25 170 SER B N 1
ATOM 2944 C CA . SER B 1 170 ? -2.307 27.094 13.242 1 98.25 170 SER B CA 1
ATOM 2945 C C . SER B 1 170 ? -1.015 27.672 12.672 1 98.25 170 SER B C 1
ATOM 2947 O O . SER B 1 170 ? -0.536 28.703 13.133 1 98.25 170 SER B O 1
ATOM 2949 N N . VAL B 1 171 ? -0.455 26.938 11.742 1 98.12 171 VAL B N 1
ATOM 2950 C CA . VAL B 1 171 ? 0.776 27.375 11.094 1 98.12 171 VAL B CA 1
ATOM 2951 C C . VAL B 1 171 ? 0.589 27.391 9.578 1 98.12 171 VAL B C 1
ATOM 2953 O O . VAL B 1 171 ? 0.025 26.453 9.008 1 98.12 171 VAL B O 1
ATOM 2956 N N . ILE B 1 172 ? 1.023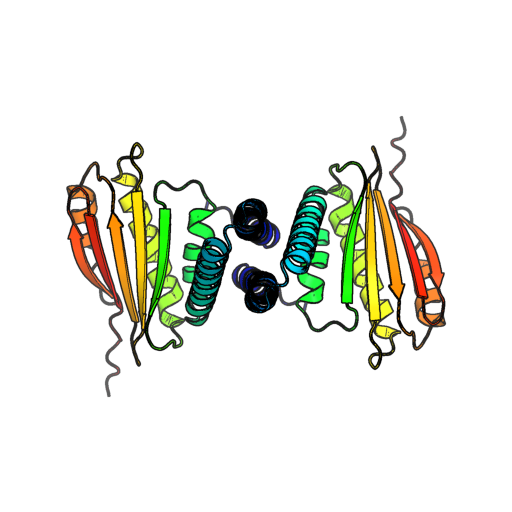 28.422 8.953 1 97.81 172 ILE B N 1
ATOM 2957 C CA . ILE B 1 172 ? 1.06 28.516 7.496 1 97.81 172 ILE B CA 1
ATOM 2958 C C . ILE B 1 172 ? 2.508 28.578 7.02 1 97.81 172 ILE B C 1
ATOM 2960 O O . ILE B 1 172 ? 3.252 29.484 7.406 1 97.81 172 ILE B O 1
ATOM 2964 N N . LEU B 1 173 ? 2.896 27.609 6.285 1 96.88 173 LEU B N 1
ATOM 2965 C CA . LEU B 1 173 ? 4.199 27.562 5.629 1 96.88 173 LEU B CA 1
ATOM 2966 C C . LEU B 1 173 ? 4.078 27.953 4.156 1 96.88 173 LEU B C 1
ATOM 2968 O O . LEU B 1 173 ? 3.4 27.266 3.387 1 96.88 173 LEU B O 1
ATOM 2972 N N . GLN B 1 174 ? 4.734 29.062 3.824 1 93.88 174 GLN B N 1
ATOM 2973 C CA . GLN B 1 174 ? 4.656 29.578 2.463 1 93.88 174 GLN B CA 1
ATOM 2974 C C . GLN B 1 174 ? 6.039 29.672 1.823 1 93.88 174 GLN B C 1
ATOM 2976 O O . GLN B 1 174 ? 6.852 30.516 2.189 1 93.88 174 GLN B O 1
ATOM 2981 N N . PRO B 1 175 ? 6.293 28.75 0.834 1 90.94 175 PRO B N 1
ATOM 2982 C CA . PRO B 1 175 ? 7.562 28.875 0.113 1 90.94 175 PRO B CA 1
ATOM 2983 C C . PRO B 1 175 ? 7.695 30.203 -0.632 1 90.94 175 PRO B C 1
ATOM 2985 O O . PRO B 1 175 ? 6.719 30.688 -1.196 1 90.94 175 PRO B O 1
ATOM 2988 N N . ILE B 1 176 ? 8.922 30.859 -0.54 1 83.94 176 ILE B N 1
ATOM 2989 C CA . ILE B 1 176 ? 9.18 32.156 -1.167 1 83.94 176 ILE B CA 1
ATOM 2990 C C . ILE B 1 176 ? 9.789 31.938 -2.551 1 83.94 176 ILE B C 1
ATOM 2992 O O . ILE B 1 176 ? 10.766 31.203 -2.701 1 83.94 176 ILE B O 1
ATOM 2996 N N . GLU B 1 177 ? 9.055 32 -3.639 1 72 177 GLU B N 1
ATOM 2997 C CA . GLU B 1 177 ? 9.562 31.875 -5 1 72 177 GLU B CA 1
ATOM 2998 C C . GLU B 1 177 ? 10.719 32.844 -5.246 1 72 177 GLU B C 1
ATOM 3000 O O . GLU B 1 177 ? 10.711 33.969 -4.742 1 72 177 GLU B O 1
ATOM 3005 N N . LYS B 1 178 ? 11.977 32.312 -5.547 1 59.47 178 LYS B N 1
ATOM 3006 C CA . LYS B 1 178 ? 13.07 33.188 -5.977 1 59.47 178 LYS B CA 1
ATOM 3007 C C . LYS B 1 178 ? 12.625 34.125 -7.09 1 59.47 178 LYS B C 1
ATOM 3009 O O . LYS B 1 178 ? 11.906 33.719 -8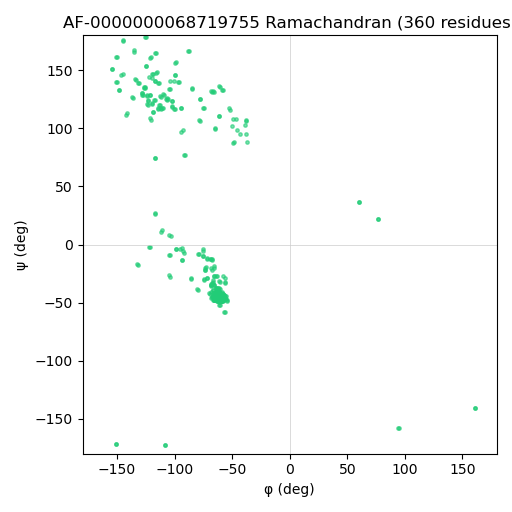.008 1 59.47 178 LYS B O 1
ATOM 3014 N N . SER B 1 179 ? 12.469 35.344 -6.863 1 50.91 179 SER B N 1
ATOM 3015 C CA . SER B 1 179 ? 12.328 36.375 -7.902 1 50.91 179 SER B CA 1
ATOM 3016 C C . SER B 1 179 ? 13.258 36.062 -9.078 1 50.91 179 SER B C 1
ATOM 3018 O O . SER B 1 179 ? 14.469 35.969 -8.906 1 50.91 179 SER B O 1
ATOM 3020 N N . VAL B 1 180 ? 12.922 35.469 -10.047 1 44.53 180 VAL B N 1
ATOM 3021 C CA . VAL B 1 180 ? 13.727 35.469 -11.266 1 44.53 180 VAL B CA 1
ATOM 3022 C C . VAL B 1 180 ? 14.07 36.938 -11.625 1 44.53 180 VAL B C 1
ATOM 3024 O O . VAL B 1 180 ? 13.172 37.75 -11.828 1 44.53 180 VAL B O 1
ATOM 3027 N N . VAL B 1 181 ? 15.273 37.531 -11.383 1 41.78 181 VAL B N 1
ATOM 3028 C CA . VAL B 1 181 ? 15.742 38.688 -12.117 1 41.78 181 VAL B CA 1
ATOM 3029 C C . VAL B 1 181 ? 15.453 38.531 -13.602 1 41.78 181 VAL B C 1
ATOM 3031 O O . VAL B 1 181 ? 15.938 37.562 -14.234 1 41.78 181 VAL B O 1
ATOM 3034 N N . LYS B 1 182 ? 14.281 39.156 -13.891 1 31.2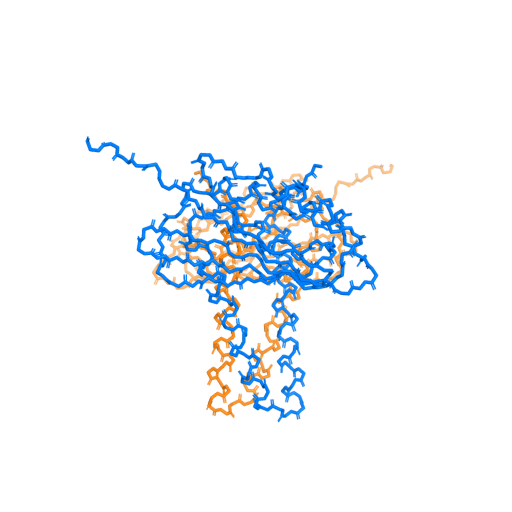8 182 LYS B N 1
ATOM 3035 C CA . LYS B 1 182 ? 14.422 39.5 -15.305 1 31.28 182 LYS B CA 1
ATOM 3036 C C . LYS B 1 182 ? 15.578 40.469 -15.508 1 31.28 182 LYS B C 1
ATOM 3038 O O . LYS B 1 182 ? 15.766 41.406 -14.727 1 31.28 182 LYS B O 1
#

Solvent-accessible surface area (backbone atoms only — not comparable to full-atom values): 19830 Å² total; per-residue (Å²): 128,83,78,78,78,46,57,64,53,52,50,50,52,51,50,52,53,54,49,52,51,49,49,54,43,51,55,31,55,76,69,65,37,60,69,58,38,51,54,50,50,51,50,52,53,50,52,52,47,36,52,50,49,43,58,54,26,48,19,67,64,33,39,45,50,63,72,48,47,72,77,44,98,55,76,49,49,76,47,73,45,64,44,74,48,81,50,84,39,49,91,44,15,66,61,53,33,52,50,50,52,51,50,51,53,50,49,61,73,23,46,41,81,89,50,79,27,36,35,38,37,39,37,40,26,44,98,84,48,54,38,38,34,40,39,35,41,37,48,47,71,41,58,64,64,51,52,56,54,59,72,64,61,56,53,91,55,29,47,65,51,74,49,82,50,60,45,37,35,40,38,36,45,31,64,46,76,77,74,73,79,126,128,83,78,78,78,46,58,62,53,49,50,50,53,51,49,52,53,52,49,51,52,49,48,54,44,49,54,32,56,77,69,65,36,60,70,58,37,52,52,50,51,53,51,52,51,50,52,51,48,37,52,50,49,43,58,53,26,47,19,67,64,32,39,46,50,62,73,48,47,71,78,44,97,55,76,50,48,74,48,72,45,64,44,74,48,83,49,85,39,51,92,45,17,65,62,52,33,52,49,51,51,50,50,50,53,50,49,61,74,23,44,42,80,89,49,77,29,37,34,39,37,39,36,40,26,45,97,85,49,55,36,37,35,40,40,36,42,37,47,46,72,41,58,63,63,50,51,56,54,59,72,65,60,57,53,89,56,28,46,65,48,75,48,82,50,61,45,38,34,40,37,36,45,33,64,46,77,78,76,72,83,123

Foldseek 3Di:
DPPDDDPVNVVVLVVVVVVVLVVVLVVCVVVVNVVVNVVSVVVVVVQVVQLVLLVLQQQVLQSVCQVCVVVDPALAAEAEGEDEDHDHPNVCNPVVNVVVVVLSVQQRVFADSVKYKYWYWYWYDYPPFIKIKIKIFHATNDQVSSVVVQVPPDDPQWDKDWDTDGGMIMIMITGDPPPPPD/DPPDDDPVNVVVLVVVVVVVLVVVLVVCVVVVNVVVNVVSVVVVVVQVVQLVLLVLQVQVLQSVCQVCVVVDPALADEEEGEDEDHDHPNVCRPVVNVVVVVLSVQQRVFADSVKYKYWYWYWYDYPPFIKIKIKIFHATNDQVSSVVVQVPPDDPQWDKDWDTDGGMIMIMTTGDPPPPPD

Nearest PDB structures (foldseek):
  2ftk-assembly2_D  TM=9.241E-01  e=9.808E-17  Bacillus subtilis
  1ixm-assembly1_B  TM=9.178E-01  e=9.204E-15  Bacillus subtilis
  1ixm-assembly1_A  TM=8.861E-01  e=1.077E-13  Bacillus subtilis
  6e52-assembly1_B  TM=4.866E-01  e=2.367E-06  Saccharomyces cerevisiae S288C
  3ehf-assembly1_A  TM=4.897E-01  e=1.299E-03  Bacillus subtilis

Organism: Bacillus thuringiensis (NCBI:txid1428)

Sequence (364 aa):
MNEKWTIIDALRHSRHDWLNRMQMVKGNLSLGKVEEIHSLIDRFVQEARQESNLMGLSMPLFSEWILTYNWKQQPCLLEYEVLGKLHNLSHLDETVCTWTNQFFSMLQHSLDVYVENYVCITIECDAENARFFFDFRGKLTSVEELQNWLATQNNKWYSISYTVRDEEVSVILQPIEKSVVKMNEKWTIIDALRHSRHDWLNRMQMVKGNLSLGKVEEIHSLIDRFVQEARQESNLMGLSMPLFSEWILTYNWKQQPCLLEYEVLGKLHNLSHLDETVCTWTNQFFSMLQHSLDVYVENYVCITIECDAENARFFFDFRGKLTSVEELQNWLATQNNKWYSISYTVRDEEVSVILQPIEKSVVK